Protein AF-0000000084334373 (afdb_homodimer)

Sequence (216 aa):
MSNQSVEFQAKMYVYDLNNCAKEFGFKPDENWELSLASASEAIDIEKKYYPTITTKVLPEILGELMRVVKVKLIEAKAGFERKFDSGVTSSGRDLQYLVAFNPKRVRPMSNQSVEFQAKMYVYDLNNCAKEFGFKPDENWELSLASASEAIDIEKKYYPTITTKVLPEILGELMRVVKVKLIEAKAGFERKFDSGVTSSGRDLQYLVAFNPKRVRP

Secondary structure (DSSP, 8-state):
-----HHHHHHHHHHHHHHHHHHTT--TT---EEEEE-HHHHHHHHHHBSSEEEEE--HHHHHHHHHHHHHHHHHHHHHHHHHHHHHHHHSS----EEEEE-TT-B--/-----HHHHHHHHHHHHHHHHHHTT--TT---EEEEE-HHHHHHHHHHBSSEEEEE--HHHHHHHHHHHHHHHHHHHHHHHHHHHHHHHHSS----EEEEE-TT-B--

Structure (mmCIF, N/CA/C/O backbone):
data_AF-0000000084334373-model_v1
#
loop_
_entity.id
_entity.type
_entity.pdbx_description
1 polymer 'Uncharacterized protein'
#
loop_
_atom_site.group_PDB
_atom_site.id
_atom_site.type_symbol
_atom_site.label_atom_id
_atom_site.label_alt_id
_atom_site.label_comp_id
_atom_site.label_asym_id
_atom_site.label_entity_id
_atom_site.label_seq_id
_atom_site.pdbx_PDB_ins_code
_atom_site.Cartn_x
_atom_site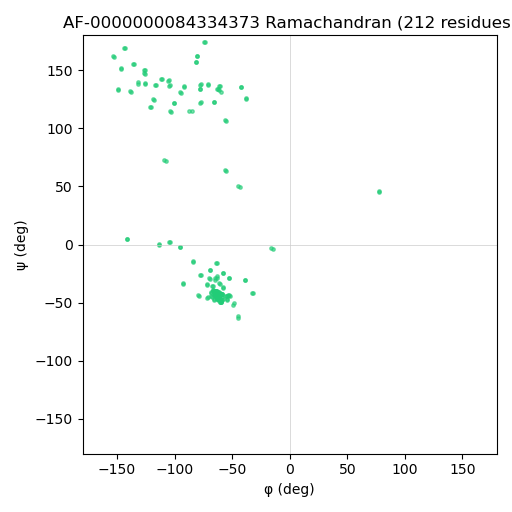.Cartn_y
_atom_site.Cartn_z
_atom_site.occupancy
_atom_site.B_iso_or_equiv
_atom_site.auth_seq_id
_atom_site.auth_comp_id
_atom_site.auth_asym_id
_atom_site.auth_atom_id
_atom_site.pdbx_PDB_model_num
ATOM 1 N N . MET A 1 1 ? 0.021 31.656 -1.604 1 31.39 1 MET A N 1
ATOM 2 C CA . MET A 1 1 ? 0.666 30.359 -1.681 1 31.39 1 MET A CA 1
ATOM 3 C C . MET A 1 1 ? 0.134 29.547 -2.865 1 31.39 1 MET A C 1
ATOM 5 O O . MET A 1 1 ? -1.079 29.422 -3.041 1 31.39 1 MET A O 1
ATOM 9 N N . SER A 1 2 ? 0.627 29.438 -4.07 1 37.47 2 SER A N 1
ATOM 10 C CA . SER A 1 2 ? 0.21 28.984 -5.395 1 37.47 2 SER A CA 1
ATOM 11 C C . SER A 1 2 ? -0.31 27.547 -5.352 1 37.47 2 SER A C 1
ATOM 13 O O . SER A 1 2 ? 0.24 26.703 -4.641 1 37.47 2 SER A O 1
ATOM 15 N N . ASN A 1 3 ? -1.653 27.297 -5.465 1 46.22 3 ASN A N 1
ATOM 16 C CA . ASN A 1 3 ? -2.418 26.062 -5.402 1 46.22 3 ASN A CA 1
ATOM 17 C C . ASN A 1 3 ? -1.736 24.938 -6.184 1 46.22 3 ASN A C 1
ATOM 19 O O . ASN A 1 3 ? -1.921 24.812 -7.395 1 46.22 3 ASN A O 1
ATOM 23 N N . GLN A 1 4 ? -0.511 24.734 -5.965 1 60.12 4 GLN A N 1
ATOM 24 C CA . GLN A 1 4 ? 0.169 23.672 -6.695 1 60.12 4 GLN A CA 1
ATOM 25 C C . GLN A 1 4 ? -0.742 22.453 -6.871 1 60.12 4 GLN A C 1
ATOM 27 O O . GLN A 1 4 ? -1.571 22.172 -6.008 1 60.12 4 GLN A O 1
ATOM 32 N N . SER A 1 5 ? -0.848 22.094 -8.117 1 83.81 5 SER A N 1
ATOM 33 C CA . SER A 1 5 ? -1.672 20.938 -8.43 1 83.81 5 SER A CA 1
ATOM 34 C C . SER A 1 5 ? -1.447 19.812 -7.426 1 83.81 5 SER A C 1
ATOM 36 O O . SER A 1 5 ? -0.406 19.75 -6.766 1 83.81 5 SER A O 1
ATOM 38 N N . VAL A 1 6 ? -2.432 19.234 -7.004 1 85 6 VAL A N 1
ATOM 39 C CA . VAL A 1 6 ? -2.396 18.078 -6.117 1 85 6 VAL A CA 1
ATOM 40 C C . VAL A 1 6 ? -1.252 17.156 -6.52 1 85 6 VAL A C 1
ATOM 42 O O . VAL A 1 6 ? -0.546 16.609 -5.66 1 85 6 VAL A O 1
ATOM 45 N N . GLU A 1 7 ? -0.977 17.172 -7.812 1 82.5 7 GLU A N 1
ATOM 46 C CA . GLU A 1 7 ? 0.08 16.312 -8.344 1 82.5 7 GLU A CA 1
ATOM 47 C C . GLU A 1 7 ? 1.458 16.812 -7.918 1 82.5 7 GLU A C 1
ATOM 49 O O . GLU A 1 7 ? 2.33 16.016 -7.574 1 82.5 7 GLU A O 1
ATOM 54 N N . PHE A 1 8 ? 1.643 18.062 -8.039 1 83.75 8 PHE A N 1
ATOM 55 C CA . PHE A 1 8 ? 2.926 18.641 -7.656 1 83.75 8 PHE A CA 1
ATOM 56 C C . PHE A 1 8 ? 3.174 18.453 -6.164 1 83.75 8 PHE A C 1
ATOM 58 O O . PHE A 1 8 ? 4.273 18.062 -5.754 1 83.75 8 PHE A O 1
ATOM 65 N N . GLN A 1 9 ? 2.145 18.656 -5.371 1 85.81 9 GLN A N 1
ATOM 66 C CA . GLN A 1 9 ? 2.252 18.5 -3.924 1 85.81 9 GLN A CA 1
ATOM 67 C C . GLN A 1 9 ? 2.562 17.047 -3.557 1 85.81 9 GLN A C 1
ATOM 69 O O . GLN A 1 9 ? 3.391 16.797 -2.68 1 85.81 9 GLN A O 1
ATOM 74 N N . ALA A 1 10 ? 1.952 16.219 -4.25 1 89.19 10 ALA A N 1
ATOM 75 C CA . ALA A 1 10 ? 2.188 14.789 -4.004 1 89.19 10 ALA A CA 1
ATOM 76 C C . ALA A 1 10 ? 3.629 14.406 -4.332 1 89.19 10 ALA A C 1
ATOM 78 O O . ALA A 1 10 ? 4.273 13.68 -3.576 1 89.19 10 ALA A O 1
ATOM 79 N N . LYS A 1 11 ? 4.125 14.914 -5.426 1 84.88 11 LYS A N 1
ATOM 80 C CA . LYS A 1 11 ? 5.492 14.609 -5.848 1 84.88 11 LYS A CA 1
ATOM 81 C C . LYS A 1 11 ? 6.5 15.086 -4.805 1 84.88 11 LYS A C 1
ATOM 83 O O . LYS A 1 11 ? 7.449 14.367 -4.484 1 84.88 11 LYS A O 1
ATOM 88 N N . MET A 1 12 ? 6.285 16.266 -4.348 1 89.12 12 MET A N 1
ATOM 89 C CA . MET A 1 12 ? 7.18 16.828 -3.34 1 89.12 12 MET A CA 1
ATOM 90 C C . MET A 1 12 ? 7.117 16.016 -2.049 1 89.12 12 MET A C 1
ATOM 92 O O . MET A 1 12 ? 8.148 15.742 -1.427 1 89.12 12 MET A O 1
ATOM 96 N N . TYR A 1 13 ? 5.902 15.68 -1.655 1 92.12 13 TYR A N 1
ATOM 97 C CA . TYR A 1 13 ? 5.707 14.914 -0.431 1 92.12 13 TYR A CA 1
ATOM 98 C C . TYR A 1 13 ? 6.383 13.547 -0.524 1 92.12 13 TYR A C 1
ATOM 100 O O . TYR A 1 13 ? 7.07 13.125 0.407 1 92.12 13 TYR A O 1
ATOM 108 N N . VAL A 1 14 ? 6.262 12.953 -1.644 1 90.75 14 VAL A N 1
ATOM 109 C CA . VAL A 1 14 ? 6.863 11.641 -1.863 1 90.75 14 VAL A CA 1
ATOM 110 C C . VAL A 1 14 ? 8.383 11.773 -1.874 1 90.75 14 VAL A C 1
ATOM 112 O O . VAL A 1 14 ? 9.094 10.898 -1.365 1 90.75 14 VAL A O 1
ATOM 115 N N . TYR A 1 15 ? 8.93 12.773 -2.477 1 88.62 15 TYR A N 1
ATOM 116 C CA . TYR A 1 15 ? 10.367 13.047 -2.453 1 88.62 15 TYR A CA 1
ATOM 117 C C . TYR A 1 15 ? 10.883 13.141 -1.022 1 88.62 15 TYR A C 1
ATOM 119 O O . TYR A 1 15 ? 11.906 12.547 -0.686 1 88.62 15 TYR A O 1
ATOM 127 N N . ASP A 1 16 ? 10.148 13.891 -0.24 1 91.25 16 ASP A N 1
ATOM 128 C CA . ASP A 1 16 ? 10.523 14.031 1.165 1 91.25 16 ASP A CA 1
ATOM 129 C C . ASP A 1 16 ? 10.477 12.688 1.883 1 91.25 16 ASP A C 1
ATOM 131 O O . ASP A 1 16 ? 11.359 12.375 2.686 1 91.25 16 ASP A O 1
ATOM 135 N N . LEU A 1 17 ? 9.469 11.93 1.603 1 92.38 17 LEU A N 1
ATOM 136 C CA . LEU A 1 17 ? 9.32 10.625 2.24 1 92.38 17 LEU A CA 1
ATOM 137 C C . LEU A 1 17 ? 10.484 9.711 1.891 1 92.38 17 LEU A C 1
ATOM 139 O O . LEU A 1 17 ? 11.055 9.062 2.771 1 92.38 17 LEU A O 1
ATOM 143 N N . ASN A 1 18 ? 10.82 9.711 0.614 1 86.12 18 ASN A N 1
ATOM 144 C CA . ASN A 1 18 ? 11.914 8.852 0.16 1 86.12 18 ASN A CA 1
ATOM 145 C C . ASN A 1 18 ? 13.242 9.266 0.78 1 86.12 18 ASN A C 1
ATOM 147 O O . ASN A 1 18 ? 14.016 8.414 1.221 1 86.12 18 ASN A O 1
ATOM 151 N N . ASN A 1 19 ? 13.469 10.516 0.836 1 87.69 19 ASN A N 1
ATOM 152 C CA . ASN A 1 19 ? 14.695 11.023 1.438 1 87.69 19 ASN A CA 1
ATOM 153 C C . ASN A 1 19 ? 14.758 10.719 2.932 1 87.69 19 ASN A C 1
ATOM 155 O O . ASN A 1 19 ? 15.812 10.352 3.451 1 87.69 19 ASN A O 1
ATOM 159 N N . CYS A 1 20 ? 13.633 10.898 3.566 1 91.25 20 CYS A N 1
ATOM 160 C CA . CYS A 1 20 ? 13.555 10.625 4.996 1 91.25 20 CYS A CA 1
ATOM 161 C C . CYS A 1 20 ? 13.789 9.141 5.281 1 91.25 20 CYS A C 1
ATOM 163 O O . CYS A 1 20 ? 14.531 8.797 6.203 1 91.25 20 CYS A O 1
ATOM 165 N N . ALA A 1 21 ? 13.18 8.312 4.516 1 88.19 21 ALA A N 1
ATOM 166 C CA . ALA A 1 21 ? 13.352 6.871 4.68 1 88.19 21 ALA A CA 1
ATOM 167 C C . ALA A 1 21 ? 14.82 6.473 4.535 1 88.19 21 ALA A C 1
ATOM 169 O O . ALA A 1 21 ? 15.328 5.656 5.305 1 88.19 21 ALA A O 1
ATOM 170 N N . LYS A 1 22 ? 15.469 7.055 3.574 1 85.69 22 LYS A N 1
ATOM 171 C CA . LYS A 1 22 ? 16.891 6.797 3.35 1 85.69 22 LYS A CA 1
ATOM 172 C C . LYS A 1 22 ? 17.734 7.301 4.52 1 85.69 22 LYS A C 1
ATOM 174 O O . LYS A 1 22 ? 18.625 6.594 5.004 1 85.69 22 LYS A O 1
ATOM 179 N N . GLU A 1 23 ? 17.453 8.453 4.895 1 91.19 23 GLU A N 1
ATOM 180 C CA . GLU A 1 23 ? 18.219 9.094 5.965 1 91.19 23 GLU A CA 1
ATOM 181 C C . GLU A 1 23 ? 18.094 8.312 7.27 1 91.19 23 GLU A C 1
ATOM 183 O O . GLU A 1 23 ? 19.031 8.258 8.055 1 91.19 23 GLU A O 1
ATOM 188 N N . PHE A 1 24 ? 16.922 7.695 7.477 1 91.44 24 PHE A N 1
ATOM 189 C CA . PHE A 1 24 ? 16.656 7.055 8.766 1 91.44 24 PHE A CA 1
ATOM 190 C C . PHE A 1 24 ? 16.781 5.539 8.641 1 91.44 24 PHE A C 1
ATOM 192 O O . PHE A 1 24 ? 16.438 4.812 9.578 1 91.44 24 PHE A O 1
ATOM 199 N N . GLY A 1 25 ? 17.125 5.074 7.477 1 89.56 25 GLY A N 1
ATOM 200 C CA . GLY A 1 25 ? 17.516 3.686 7.297 1 89.56 25 GLY A CA 1
ATOM 201 C C . GLY A 1 25 ? 16.328 2.734 7.266 1 89.56 25 GLY A C 1
ATOM 202 O O . GLY A 1 25 ? 16.375 1.659 7.867 1 89.56 25 GLY A O 1
ATOM 203 N N . PHE A 1 26 ? 15.32 3.029 6.559 1 85.31 26 PHE A N 1
ATOM 204 C CA . PHE A 1 26 ? 14.211 2.096 6.383 1 85.31 26 PHE A CA 1
ATOM 205 C C . PHE A 1 26 ? 14.688 0.817 5.703 1 85.31 26 PHE A C 1
ATOM 207 O O . PHE A 1 26 ? 15.445 0.869 4.734 1 85.31 26 PHE A O 1
ATOM 214 N N . LYS A 1 27 ? 14.195 -0.249 6.258 1 77.38 27 LYS A N 1
ATOM 215 C CA . LYS A 1 27 ? 14.453 -1.528 5.605 1 77.38 27 LYS A CA 1
ATOM 216 C C . LYS A 1 27 ? 13.5 -1.75 4.434 1 77.38 27 LYS A C 1
ATOM 218 O O . LYS A 1 27 ? 12.469 -1.087 4.332 1 77.38 27 LYS A O 1
ATOM 223 N N . PRO A 1 28 ? 13.773 -2.633 3.516 1 64.56 28 PRO A N 1
ATOM 224 C CA . PRO A 1 28 ? 12.945 -2.887 2.332 1 64.56 28 PRO A CA 1
ATOM 225 C C . PRO A 1 28 ? 11.516 -3.281 2.682 1 64.56 28 PRO A C 1
ATOM 227 O O . PRO A 1 28 ? 10.594 -3.027 1.903 1 64.56 28 PRO A O 1
ATOM 230 N N . ASP A 1 29 ? 11.32 -3.812 3.85 1 66.62 29 ASP A N 1
ATOM 231 C CA . ASP A 1 29 ? 9.992 -4.281 4.23 1 66.62 29 ASP A CA 1
ATOM 232 C C . ASP A 1 29 ? 9.242 -3.219 5.031 1 66.62 29 ASP A C 1
ATOM 234 O O . ASP A 1 29 ? 8.086 -3.416 5.402 1 66.62 29 ASP A O 1
ATOM 238 N N . GLU A 1 30 ? 9.961 -2.137 5.25 1 76.12 30 GLU A N 1
ATOM 239 C CA . GLU A 1 30 ? 9.336 -1.03 5.961 1 76.12 30 GLU A CA 1
ATOM 240 C C . GLU A 1 30 ? 8.695 -0.04 4.992 1 76.12 30 GLU A C 1
ATOM 242 O O . GLU A 1 30 ? 9.281 0.285 3.957 1 76.12 30 GLU A O 1
ATOM 247 N N . ASN A 1 31 ? 7.441 0.356 5.398 1 76.75 31 ASN A N 1
ATOM 248 C CA . ASN A 1 31 ? 6.715 1.257 4.512 1 76.75 31 ASN A CA 1
ATOM 249 C C . ASN A 1 31 ? 6.062 2.398 5.285 1 76.75 31 ASN A C 1
ATOM 251 O O . ASN A 1 31 ? 5.816 2.277 6.484 1 76.75 31 ASN A O 1
ATOM 255 N N . TRP A 1 32 ? 5.875 3.416 4.566 1 85.94 32 TRP A N 1
ATOM 256 C CA . TRP A 1 32 ? 5.078 4.508 5.121 1 85.94 32 TRP A CA 1
ATOM 257 C C . TRP A 1 32 ? 3.609 4.113 5.223 1 85.94 32 TRP A C 1
ATOM 259 O O . TRP A 1 32 ? 3.072 3.463 4.324 1 85.94 32 TRP A O 1
ATOM 269 N N . GLU A 1 33 ? 3.053 4.496 6.324 1 85.06 33 GLU A N 1
ATOM 270 C CA . GLU A 1 33 ? 1.601 4.555 6.457 1 85.06 33 GLU A CA 1
ATOM 271 C C . GLU A 1 33 ? 1.102 6 6.426 1 85.06 33 GLU A C 1
ATOM 273 O O . GLU A 1 33 ? 1.76 6.898 6.945 1 85.06 33 GLU A O 1
ATOM 278 N N . LEU A 1 34 ? -0.059 6.227 5.754 1 84.94 34 LEU A N 1
ATOM 279 C CA . LEU A 1 34 ? -0.619 7.57 5.633 1 84.94 34 LEU A CA 1
ATOM 280 C C . LEU A 1 34 ? -1.909 7.695 6.434 1 84.94 34 LEU A C 1
ATOM 282 O O . LEU A 1 34 ? -2.711 6.762 6.477 1 84.94 34 LEU A O 1
ATOM 286 N N . SER A 1 35 ? -2.053 8.859 7.031 1 83.81 35 SER A N 1
ATOM 287 C CA . SER A 1 35 ? -3.275 9.148 7.773 1 83.81 35 SER A CA 1
ATOM 288 C C . SER A 1 35 ? -3.756 10.578 7.512 1 83.81 35 SER A C 1
ATOM 290 O O . SER A 1 35 ? -2.953 11.508 7.484 1 83.81 35 SER A O 1
ATOM 292 N N . LEU A 1 36 ? -4.969 10.688 7.227 1 83.94 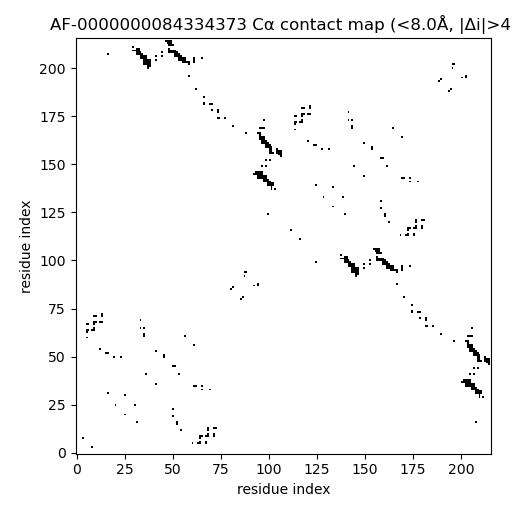36 LEU A N 1
ATOM 293 C CA . LEU A 1 36 ? -5.609 11.992 7.305 1 83.94 36 LEU A CA 1
ATOM 294 C C . LEU A 1 36 ? -5.934 12.352 8.75 1 83.94 36 LEU A C 1
ATOM 296 O O . LEU A 1 36 ? -6.438 11.523 9.508 1 83.94 36 LEU A O 1
ATOM 300 N N . ALA A 1 37 ? -5.602 13.602 9.125 1 84.75 37 ALA A N 1
ATOM 301 C CA . ALA A 1 37 ? -5.676 13.883 10.555 1 84.75 37 ALA A CA 1
ATOM 302 C C . ALA A 1 37 ? -6.098 15.328 10.805 1 84.75 37 ALA A C 1
ATOM 304 O O . ALA A 1 37 ? -5.848 16.203 9.977 1 84.75 37 ALA A O 1
ATOM 305 N N . SER A 1 38 ? -6.77 15.492 11.969 1 86.56 38 SER A N 1
ATOM 306 C CA . SER A 1 38 ? -6.875 16.828 12.562 1 86.56 38 SER A CA 1
ATOM 307 C C . SER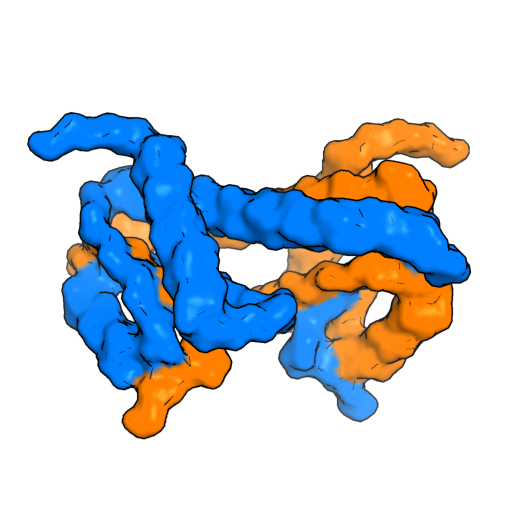 A 1 38 ? -5.551 17.266 13.18 1 86.56 38 SER A C 1
ATOM 309 O O . SER A 1 38 ? -4.598 16.484 13.227 1 86.56 38 SER A O 1
ATOM 311 N N . ALA A 1 39 ? -5.539 18.578 13.656 1 89.38 39 ALA A N 1
ATOM 312 C CA . ALA A 1 39 ? -4.32 19.078 14.289 1 89.38 39 ALA A CA 1
ATOM 313 C C . ALA A 1 39 ? -3.936 18.234 15.492 1 89.38 39 ALA A C 1
ATOM 315 O O . ALA A 1 39 ? -2.77 17.859 15.648 1 89.38 39 ALA A O 1
ATOM 316 N N . SER A 1 40 ? -4.914 17.953 16.281 1 91.31 40 SER A N 1
ATOM 317 C CA . SER A 1 40 ? -4.641 17.188 17.484 1 91.31 40 SER A CA 1
ATOM 318 C C . SER A 1 40 ? -4.211 15.758 17.156 1 91.31 40 SER A C 1
ATOM 320 O O . SER A 1 40 ? -3.301 15.219 17.781 1 91.31 40 SER A O 1
ATOM 322 N N . GLU A 1 41 ? -4.773 15.156 16.234 1 87.62 41 GLU A N 1
ATOM 323 C CA . GLU A 1 41 ? -4.426 13.797 15.82 1 87.62 41 GLU A CA 1
ATOM 324 C C . GLU A 1 41 ? -3.018 13.742 15.242 1 87.62 41 GLU A C 1
ATOM 326 O O . GLU A 1 41 ? -2.287 12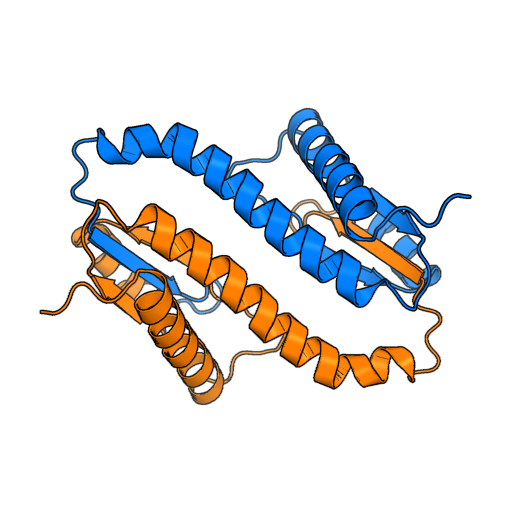.773 15.469 1 87.62 41 GLU A O 1
ATOM 331 N N . ALA A 1 42 ? -2.672 14.742 14.445 1 89.38 42 ALA A N 1
ATOM 332 C CA . ALA A 1 42 ? -1.328 14.805 13.867 1 89.38 42 ALA A CA 1
ATOM 333 C C . ALA A 1 42 ? -0.267 14.836 14.969 1 89.38 42 ALA A C 1
ATOM 335 O O . ALA A 1 42 ? 0.734 14.125 14.891 1 89.38 42 ALA A O 1
ATOM 336 N N . ILE A 1 43 ? -0.598 15.617 15.922 1 92.38 43 ILE A N 1
ATOM 337 C CA . ILE A 1 43 ? 0.323 15.742 17.047 1 92.38 43 ILE A CA 1
ATOM 338 C C . ILE A 1 43 ? 0.469 14.391 17.75 1 92.38 43 ILE A C 1
ATOM 340 O O . ILE A 1 43 ? 1.576 13.984 18.109 1 92.38 43 ILE A O 1
ATOM 344 N N . ASP A 1 44 ? -0.626 13.695 17.953 1 91.69 44 ASP A N 1
ATOM 345 C CA . ASP A 1 44 ? -0.609 12.391 18.609 1 91.69 44 ASP A CA 1
ATOM 346 C C . ASP A 1 44 ? 0.239 11.391 17.828 1 91.69 44 ASP A C 1
ATOM 348 O O . ASP A 1 44 ? 1.012 10.633 18.406 1 91.69 44 ASP A O 1
ATOM 352 N N . ILE A 1 45 ? 0.122 11.398 16.562 1 90.31 45 ILE A N 1
ATOM 353 C CA . ILE A 1 45 ? 0.889 10.492 15.727 1 90.31 45 ILE A CA 1
ATOM 354 C C . ILE A 1 45 ? 2.375 10.828 15.82 1 90.31 45 ILE A C 1
ATOM 356 O O . ILE A 1 45 ? 3.217 9.938 15.93 1 90.31 45 ILE A O 1
ATOM 360 N N . GLU A 1 46 ? 2.674 12.109 15.766 1 92.56 46 GLU A N 1
ATOM 361 C CA . GLU A 1 46 ? 4.062 12.555 15.82 1 92.56 46 GLU A CA 1
ATOM 362 C C . GLU A 1 46 ? 4.707 12.188 17.156 1 92.56 46 GLU A C 1
ATOM 364 O O . GLU A 1 46 ? 5.91 11.922 17.219 1 92.56 46 GLU A O 1
ATOM 369 N N . LYS A 1 47 ? 3.885 12.094 18.141 1 94.12 47 LYS A N 1
ATOM 370 C CA . LYS A 1 47 ? 4.387 11.734 19.469 1 94.12 47 LYS A CA 1
ATOM 371 C C . LYS A 1 47 ? 4.645 10.227 19.562 1 94.12 47 LYS A C 1
ATOM 373 O O . LYS A 1 47 ? 5.512 9.789 20.312 1 94.12 47 LYS A O 1
ATOM 378 N N . LYS A 1 48 ? 3.975 9.523 18.812 1 93.25 48 LYS A N 1
ATOM 379 C CA . LYS A 1 48 ? 3.996 8.07 18.922 1 93.25 48 LYS A CA 1
ATOM 380 C C . LYS A 1 48 ? 5.043 7.457 18 1 93.25 48 LYS A C 1
ATOM 382 O O . LYS A 1 48 ? 5.652 6.438 18.328 1 93.25 48 LYS A O 1
ATOM 387 N N . TYR A 1 49 ? 5.246 8.086 16.859 1 91.88 49 TYR A N 1
ATOM 388 C CA . TYR A 1 49 ? 6.117 7.512 15.844 1 91.88 49 TYR A CA 1
ATOM 389 C C . TYR A 1 49 ? 7.195 8.5 15.422 1 91.88 49 TYR A C 1
ATOM 391 O O . TYR A 1 49 ? 6.988 9.719 15.477 1 91.88 49 TYR A O 1
ATOM 399 N N . TYR A 1 50 ? 8.398 7.91 15.008 1 93 50 TYR A N 1
ATOM 400 C CA . TYR A 1 50 ? 9.469 8.727 14.445 1 93 50 TYR A CA 1
ATOM 401 C C . TYR A 1 50 ? 10.281 7.93 13.43 1 93 50 TYR A C 1
ATOM 403 O O . TYR A 1 50 ? 10.688 6.801 13.695 1 93 50 TYR A O 1
ATOM 411 N N . PRO A 1 51 ? 10.531 8.531 12.328 1 93.56 51 PRO A N 1
ATOM 412 C CA . PRO A 1 51 ? 10.188 9.867 11.844 1 93.56 51 PRO A CA 1
ATOM 413 C C . PRO A 1 51 ? 8.766 9.953 11.297 1 93.56 51 PRO A C 1
ATOM 415 O O . PRO A 1 51 ? 8.141 8.922 11.016 1 93.56 51 PRO A O 1
ATOM 418 N N . THR A 1 52 ? 8.266 11.211 11.305 1 94.62 52 THR A N 1
ATOM 419 C CA . THR A 1 52 ? 7.008 11.523 10.641 1 94.62 52 THR A CA 1
ATOM 420 C C . THR A 1 52 ? 7.184 12.68 9.664 1 94.62 52 THR A C 1
ATOM 422 O O . THR A 1 52 ? 8.062 13.531 9.844 1 94.62 52 THR A O 1
ATOM 425 N N . ILE A 1 53 ? 6.449 12.695 8.586 1 93.88 53 ILE A N 1
ATOM 426 C CA . ILE A 1 53 ? 6.352 13.852 7.695 1 93.88 53 ILE A CA 1
ATOM 427 C C . ILE A 1 53 ? 4.898 14.297 7.586 1 93.88 53 ILE A C 1
ATOM 429 O O . ILE A 1 53 ? 4.039 13.531 7.137 1 93.88 53 ILE A O 1
ATOM 433 N N . THR A 1 54 ? 4.699 15.461 8.008 1 92.62 54 THR A N 1
ATOM 434 C CA . THR A 1 54 ? 3.352 16.016 8.047 1 92.62 54 THR A CA 1
ATOM 435 C C . THR A 1 54 ? 3.236 17.219 7.109 1 92.62 54 THR A C 1
ATOM 437 O O . THR A 1 54 ? 4.145 18.047 7.035 1 92.62 54 THR A O 1
ATOM 440 N N . THR A 1 55 ? 2.107 17.281 6.367 1 90.75 55 THR A N 1
ATOM 441 C CA . THR A 1 55 ? 1.817 18.453 5.559 1 90.75 55 THR A CA 1
ATOM 442 C C . THR A 1 55 ? 0.384 18.922 5.785 1 90.75 55 THR A C 1
ATOM 444 O O . THR A 1 55 ? -0.521 18.109 5.969 1 90.75 55 THR A O 1
ATOM 447 N N . LYS A 1 56 ? 0.225 20.172 5.852 1 87.75 56 LYS A N 1
ATOM 448 C CA . LYS A 1 56 ? -1.096 20.781 5.934 1 87.75 56 LYS A CA 1
ATOM 449 C C . LYS A 1 56 ? -1.593 21.203 4.551 1 87.75 56 LYS A C 1
ATOM 451 O O . LYS A 1 56 ? -0.846 21.797 3.773 1 87.75 56 LYS A O 1
ATOM 456 N N . VAL A 1 57 ? -2.855 20.797 4.277 1 83.06 57 VAL A N 1
ATOM 457 C CA . VAL A 1 57 ? -3.432 21.188 2.994 1 83.06 57 VAL A CA 1
ATOM 458 C C . VAL A 1 57 ? -4.918 21.484 3.164 1 83.06 57 VAL A C 1
ATOM 460 O O . VAL A 1 57 ? -5.484 21.281 4.238 1 83.06 57 VAL A O 1
ATOM 463 N N . LEU A 1 58 ? -5.453 22.062 2.111 1 80.88 58 LEU A N 1
ATOM 464 C CA . LEU A 1 58 ? -6.887 22.328 2.121 1 80.88 58 LEU A CA 1
ATOM 465 C C . LEU A 1 58 ? -7.684 21.031 2.219 1 80.88 58 LEU A C 1
ATOM 467 O O . LEU A 1 58 ? -7.363 20.062 1.541 1 80.88 58 LEU A O 1
ATOM 471 N N . PRO A 1 59 ? -8.648 21.078 3.092 1 80.38 59 PRO A N 1
ATOM 472 C CA . PRO A 1 59 ? -9.453 19.859 3.279 1 80.38 59 PRO A CA 1
ATOM 473 C C . PRO A 1 59 ? -10.016 19.328 1.968 1 80.38 59 PRO A C 1
ATOM 475 O O . PRO A 1 59 ? -10.133 18.109 1.802 1 80.38 59 PRO A O 1
ATOM 478 N N . GLU A 1 60 ? -10.242 20.188 1.024 1 79.19 60 GLU A N 1
ATOM 479 C CA . GLU A 1 60 ? -10.906 19.812 -0.222 1 79.19 60 GLU A CA 1
ATOM 480 C C . GLU A 1 60 ? -10.016 18.906 -1.07 1 79.19 60 GLU A C 1
ATOM 482 O O . GLU A 1 60 ? -10.508 18.156 -1.919 1 79.19 60 GLU A O 1
ATOM 487 N N . ILE A 1 61 ? -8.734 19 -0.779 1 79.12 61 ILE A N 1
ATOM 488 C CA . ILE A 1 61 ? -7.852 18.234 -1.657 1 79.12 61 ILE A CA 1
ATOM 489 C C . ILE A 1 61 ? -7.188 17.109 -0.869 1 79.12 61 ILE A C 1
ATOM 491 O O . ILE A 1 61 ? -6.426 16.312 -1.429 1 79.12 61 ILE A O 1
ATOM 495 N N . LEU A 1 62 ? -7.449 16.969 0.365 1 82.19 62 LEU A N 1
ATOM 496 C CA . LEU A 1 62 ? -6.766 16.047 1.263 1 82.19 62 LEU A CA 1
ATOM 497 C C . LEU A 1 62 ? -6.926 14.602 0.786 1 82.19 62 LEU A C 1
ATOM 499 O O . LEU A 1 62 ? -5.949 13.852 0.741 1 82.19 62 LEU A O 1
ATOM 503 N N . GLY A 1 63 ? -8.094 14.273 0.484 1 78.31 63 GLY A N 1
ATOM 504 C CA . GLY A 1 63 ? -8.352 12.922 0.011 1 78.31 63 GLY A CA 1
ATOM 505 C C . GLY A 1 63 ? -7.625 12.602 -1.283 1 78.31 63 GLY A C 1
ATOM 506 O O . GLY A 1 63 ? -7.035 11.523 -1.418 1 78.31 63 GLY A O 1
ATOM 507 N N . GLU A 1 64 ? -7.707 13.453 -2.182 1 77.12 64 GLU A N 1
ATOM 508 C CA . GLU A 1 64 ? -7.035 13.258 -3.461 1 77.12 64 GLU A CA 1
ATOM 509 C C . GLU A 1 64 ? -5.52 13.203 -3.287 1 77.12 64 GLU A C 1
ATOM 511 O O . GLU A 1 64 ? -4.848 12.391 -3.92 1 77.12 64 GLU A O 1
ATOM 516 N N . LEU A 1 65 ? -5.012 14.055 -2.443 1 83.94 65 LEU A N 1
ATOM 517 C CA . LEU A 1 65 ? -3.576 14.055 -2.182 1 83.94 65 LEU A CA 1
ATOM 518 C C . LEU A 1 65 ? -3.123 12.711 -1.625 1 83.94 65 LEU A C 1
ATOM 520 O O . LEU A 1 65 ? -2.133 12.141 -2.092 1 83.94 65 LEU A O 1
ATOM 524 N N . MET A 1 66 ? -3.801 12.25 -0.656 1 83 66 MET A N 1
ATOM 525 C CA . MET A 1 66 ? -3.455 10.953 -0.078 1 83 66 MET A CA 1
ATOM 526 C C . MET A 1 66 ? -3.434 9.867 -1.149 1 83 66 MET A C 1
ATOM 528 O O . MET A 1 66 ? -2.512 9.047 -1.193 1 83 66 MET A O 1
ATOM 532 N N . ARG A 1 67 ? -4.426 9.898 -1.969 1 79.25 67 ARG A N 1
ATOM 533 C CA . ARG A 1 67 ? -4.523 8.891 -3.025 1 79.25 67 ARG A CA 1
ATOM 534 C C . ARG A 1 67 ? -3.322 8.961 -3.959 1 79.25 67 ARG A C 1
ATOM 536 O O . ARG A 1 67 ? -2.707 7.938 -4.262 1 79.25 67 ARG A O 1
ATOM 543 N N . VAL A 1 68 ? -3.002 10.078 -4.418 1 79.25 68 VAL A N 1
ATOM 544 C CA . VAL A 1 68 ? -1.908 10.258 -5.367 1 79.25 68 VAL A CA 1
ATOM 545 C C . VAL A 1 68 ? -0.584 9.875 -4.707 1 79.25 68 VAL A C 1
ATOM 547 O O . VAL A 1 68 ? 0.262 9.227 -5.328 1 79.25 68 VAL A O 1
ATOM 550 N N . VAL A 1 69 ? -0.421 10.234 -3.471 1 85.94 69 VAL A N 1
ATOM 551 C CA . VAL A 1 69 ? 0.793 9.898 -2.736 1 85.94 69 VAL A CA 1
ATOM 552 C C . VAL A 1 69 ? 0.926 8.383 -2.631 1 85.94 69 VAL A C 1
ATOM 554 O O . VAL A 1 69 ? 2.012 7.832 -2.834 1 85.94 69 VAL A O 1
ATOM 557 N N . LYS A 1 70 ? -0.141 7.762 -2.35 1 82.31 70 LYS A N 1
ATOM 558 C CA . LYS A 1 70 ? -0.116 6.309 -2.227 1 82.31 70 LYS A CA 1
ATOM 559 C C . LYS A 1 70 ? 0.309 5.652 -3.539 1 82.31 70 LYS A C 1
ATOM 561 O O . LYS A 1 70 ? 1.136 4.738 -3.543 1 82.31 70 LYS A O 1
ATOM 566 N N . VAL A 1 71 ? -0.219 6.125 -4.52 1 75.56 71 VAL A N 1
ATOM 567 C CA . VAL A 1 71 ? 0.107 5.59 -5.836 1 75.56 71 VAL A CA 1
ATOM 568 C C . VAL A 1 71 ? 1.585 5.824 -6.137 1 75.56 71 VAL A C 1
ATOM 570 O O . VAL A 1 71 ? 2.283 4.914 -6.594 1 75.56 71 VAL A O 1
ATOM 573 N N . LYS A 1 72 ? 2.02 6.953 -5.879 1 80.69 72 LYS A N 1
ATOM 574 C CA . LYS A 1 72 ? 3.4 7.312 -6.184 1 80.69 72 LYS A CA 1
ATOM 575 C C . LYS A 1 72 ? 4.375 6.531 -5.309 1 80.69 72 LYS A C 1
ATOM 577 O O . LYS A 1 72 ? 5.48 6.203 -5.742 1 80.69 72 LYS A O 1
ATOM 582 N N . LEU A 1 73 ? 4 6.297 -4.137 1 81.62 73 LEU A N 1
ATOM 583 C CA . LEU A 1 73 ? 4.84 5.5 -3.25 1 81.62 73 LEU A CA 1
ATOM 584 C C . LEU A 1 73 ? 4.977 4.07 -3.77 1 81.62 73 LEU A C 1
ATOM 586 O O . LEU A 1 73 ? 6.055 3.479 -3.689 1 81.62 73 LEU A O 1
ATOM 590 N N . ILE A 1 74 ? 3.961 3.596 -4.238 1 74.44 74 ILE A N 1
ATOM 591 C CA . ILE A 1 74 ? 3.963 2.254 -4.812 1 74.44 74 ILE A CA 1
ATOM 592 C C . ILE A 1 74 ? 4.859 2.223 -6.047 1 74.44 74 ILE A C 1
ATOM 594 O O . ILE A 1 74 ? 5.66 1.301 -6.219 1 74.44 74 ILE A O 1
ATOM 598 N N . GLU A 1 75 ? 4.727 3.217 -6.82 1 70.56 75 GLU A N 1
ATOM 599 C CA . GLU A 1 75 ? 5.543 3.311 -8.031 1 70.56 75 GLU A CA 1
ATOM 600 C C . GLU A 1 75 ? 7.023 3.43 -7.688 1 70.56 75 GLU A C 1
ATOM 602 O O . GLU A 1 75 ? 7.875 2.85 -8.367 1 70.56 75 GLU A O 1
ATOM 607 N N . ALA A 1 76 ? 7.215 4.238 -6.77 1 69.38 76 ALA A N 1
ATOM 608 C CA . ALA A 1 76 ? 8.594 4.445 -6.352 1 69.38 76 ALA A CA 1
ATOM 609 C C . ALA A 1 76 ? 9.227 3.143 -5.863 1 69.38 76 ALA A C 1
ATOM 611 O O . ALA A 1 76 ? 10.391 2.867 -6.137 1 69.38 76 ALA A O 1
ATOM 612 N N . LYS A 1 77 ? 8.445 2.488 -5.141 1 66.31 77 LYS A N 1
ATOM 613 C CA . LYS A 1 77 ? 8.93 1.211 -4.629 1 66.31 77 LYS A CA 1
ATOM 614 C C . LYS A 1 77 ? 9.094 0.193 -5.754 1 66.31 77 LYS A C 1
ATOM 616 O O . LYS A 1 77 ? 10.055 -0.579 -5.766 1 66.31 77 LYS A O 1
ATOM 621 N N . ALA A 1 78 ? 8.117 0.186 -6.547 1 58.16 78 ALA A N 1
ATOM 622 C CA . ALA A 1 78 ? 8.172 -0.723 -7.691 1 58.16 78 ALA A CA 1
ATOM 623 C C . ALA A 1 78 ? 9.375 -0.411 -8.578 1 58.16 78 ALA A C 1
ATOM 625 O O . ALA A 1 78 ? 10.016 -1.321 -9.109 1 58.16 78 ALA A O 1
ATOM 626 N N . GLY A 1 79 ? 9.43 0.855 -8.844 1 53.84 79 GLY A N 1
ATOM 627 C CA . GLY A 1 79 ? 10.625 1.249 -9.586 1 53.84 79 GLY A CA 1
ATOM 628 C C . GLY A 1 79 ? 11.914 0.787 -8.93 1 53.84 79 GLY A C 1
ATOM 629 O O . GLY A 1 79 ? 12.844 0.371 -9.617 1 53.84 79 GLY A O 1
ATOM 630 N N . PHE A 1 80 ? 11.875 0.981 -7.727 1 48.19 80 PHE A N 1
ATOM 631 C CA . PHE A 1 80 ? 13.031 0.501 -6.98 1 48.19 80 PHE A CA 1
ATOM 632 C C . PHE A 1 80 ? 13.164 -1.011 -7.105 1 48.19 80 PHE A C 1
ATOM 634 O O . PHE A 1 80 ? 14.273 -1.526 -7.289 1 48.19 80 PHE A O 1
ATOM 641 N N . GLU A 1 81 ? 12.031 -1.613 -6.902 1 48.22 81 GLU A N 1
ATOM 642 C CA . GLU A 1 81 ? 12.047 -3.07 -7.004 1 48.22 81 GLU A CA 1
ATOM 643 C C . GLU A 1 81 ? 12.406 -3.523 -8.414 1 48.22 81 GLU A C 1
ATOM 645 O O . GLU A 1 81 ? 13.078 -4.539 -8.594 1 48.22 81 GLU A O 1
ATOM 650 N N . ARG A 1 82 ? 11.758 -2.879 -9.422 1 47.75 82 ARG A N 1
ATOM 651 C CA . ARG A 1 82 ? 12.18 -3.174 -10.789 1 47.75 82 ARG A CA 1
ATOM 652 C C . ARG A 1 82 ? 13.695 -3.084 -10.93 1 47.75 82 ARG A C 1
ATOM 654 O O . ARG A 1 82 ? 14.305 -3.887 -11.633 1 47.75 82 ARG A O 1
ATOM 661 N N . LYS A 1 83 ? 14.172 -1.946 -10.484 1 42.5 83 LYS A N 1
ATOM 662 C CA . LYS A 1 83 ? 15.625 -1.836 -10.602 1 42.5 83 LYS A CA 1
ATOM 663 C C . LYS A 1 83 ? 16.328 -3.039 -9.977 1 42.5 83 LYS A C 1
ATOM 665 O O . LYS A 1 83 ? 17.359 -3.496 -10.477 1 42.5 83 LYS A O 1
ATOM 670 N N . PHE A 1 84 ? 15.789 -3.289 -8.883 1 38.06 84 PHE A N 1
ATOM 671 C CA . PHE A 1 84 ? 16.406 -4.477 -8.297 1 38.06 84 PHE A CA 1
ATOM 672 C C . PHE A 1 84 ? 15.859 -5.742 -8.953 1 38.06 84 PHE A C 1
ATOM 674 O O . PHE A 1 84 ? 16.562 -6.754 -9.031 1 38.06 84 PHE A O 1
ATOM 681 N N . ASP A 1 85 ? 14.555 -5.75 -9.125 1 41.31 85 ASP A N 1
ATOM 682 C CA . ASP A 1 85 ? 13.992 -6.949 -9.742 1 41.31 85 ASP A CA 1
ATOM 683 C C . ASP A 1 85 ? 14.484 -7.117 -11.172 1 41.31 85 ASP A C 1
ATOM 685 O O . ASP A 1 85 ? 14.219 -8.141 -11.805 1 41.31 85 ASP A O 1
ATOM 689 N N . SER A 1 86 ? 14.766 -6.02 -11.836 1 39.19 86 SER A N 1
ATOM 690 C CA . SER A 1 86 ? 15.5 -6.395 -13.039 1 39.19 86 SER A CA 1
ATOM 691 C C . SER A 1 86 ? 16.375 -7.617 -12.797 1 39.19 86 SER A C 1
ATOM 693 O O . SER A 1 86 ? 16.719 -8.336 -13.734 1 39.19 86 SER A O 1
ATOM 695 N N . GLY A 1 87 ? 16.969 -7.594 -11.672 1 37.34 87 GLY A N 1
ATOM 696 C CA . GLY A 1 87 ? 17.688 -8.82 -11.375 1 37.34 87 GLY A CA 1
ATOM 697 C C . GLY A 1 87 ? 16.766 -10 -11.109 1 37.34 87 GLY A C 1
ATOM 698 O O . GLY A 1 87 ? 17.219 -11.102 -10.797 1 37.34 87 GLY A O 1
ATOM 699 N N . VAL A 1 88 ? 15.602 -9.805 -10.602 1 41.66 88 VAL A N 1
ATOM 700 C CA . VAL A 1 88 ? 14.672 -10.914 -10.453 1 41.66 88 VAL A CA 1
ATOM 701 C C . VAL A 1 88 ? 14.414 -11.562 -11.82 1 41.66 88 VAL A C 1
ATOM 703 O O . VAL A 1 88 ? 13.938 -12.695 -11.898 1 41.66 88 VAL A O 1
ATOM 706 N N . THR A 1 89 ? 14.359 -10.797 -12.797 1 40.53 89 THR A N 1
ATOM 707 C CA . THR A 1 89 ? 14.477 -11.516 -14.062 1 40.53 89 THR A CA 1
ATOM 708 C C . THR A 1 89 ? 15.609 -12.539 -14 1 40.53 89 THR A C 1
ATOM 710 O O . THR A 1 89 ? 15.516 -13.617 -14.578 1 40.53 89 THR A O 1
ATOM 713 N N . SER A 1 90 ? 16.812 -11.922 -13.781 1 36.94 90 SER A N 1
ATOM 714 C CA . SER A 1 90 ? 18 -12.742 -14.008 1 36.94 90 SER A CA 1
ATOM 715 C C . SER A 1 90 ? 18.172 -13.789 -12.914 1 36.94 90 SER A C 1
ATOM 717 O O . SER A 1 90 ? 19.125 -14.578 -12.938 1 36.94 90 SER A O 1
ATOM 719 N N . SER A 1 91 ? 17.75 -13.367 -11.609 1 42.94 91 SER A N 1
ATOM 720 C CA . SER A 1 91 ? 18.172 -14.516 -10.82 1 42.94 91 SER A CA 1
ATOM 721 C C . SER A 1 91 ? 17.391 -15.766 -11.195 1 42.94 91 SER A C 1
ATOM 723 O O . SER A 1 91 ? 16.25 -15.68 -11.656 1 42.94 91 SER A O 1
ATOM 725 N N . GLY A 1 92 ? 17.953 -16.703 -11.547 1 48.97 92 GLY A N 1
ATOM 726 C CA . GLY A 1 92 ? 17.609 -18.094 -11.805 1 48.97 92 GLY A CA 1
ATOM 727 C C . GLY A 1 92 ? 16.281 -18.5 -11.203 1 48.97 92 GLY A C 1
ATOM 728 O O . GLY A 1 92 ? 15.906 -19.672 -11.242 1 48.97 92 GLY A O 1
ATOM 729 N N . ARG A 1 93 ? 15.625 -17.516 -10.453 1 57.59 93 ARG A N 1
ATOM 730 C CA . ARG A 1 93 ? 14.438 -18.047 -9.789 1 57.59 93 ARG A CA 1
ATOM 731 C C . ARG A 1 93 ? 13.219 -17.969 -10.703 1 57.59 93 ARG A C 1
ATOM 733 O O . ARG A 1 93 ? 13.07 -17.016 -11.469 1 57.59 93 ARG A O 1
ATOM 740 N N . ASP A 1 94 ? 12.602 -18.922 -11.148 1 76.44 94 ASP A N 1
ATOM 741 C CA . ASP A 1 94 ? 11.414 -19.188 -11.945 1 76.44 94 ASP A CA 1
ATOM 742 C C . ASP A 1 94 ? 10.18 -18.547 -11.32 1 76.44 94 ASP A C 1
ATOM 744 O O . ASP A 1 94 ? 9.281 -19.234 -10.836 1 76.44 94 ASP A O 1
ATOM 748 N N . LEU A 1 95 ? 10.227 -17.047 -11.281 1 79.81 95 LEU A N 1
ATOM 749 C CA . LEU A 1 95 ? 9.055 -16.375 -10.75 1 79.81 95 LEU A CA 1
ATOM 750 C C . LEU A 1 95 ? 7.93 -16.328 -11.773 1 79.81 95 LEU A C 1
ATOM 752 O O . LEU A 1 95 ? 8.102 -15.781 -12.867 1 79.81 95 LEU A O 1
ATOM 756 N N . GLN A 1 96 ? 6.805 -16.906 -11.336 1 87.56 96 GLN A N 1
ATOM 757 C CA . GLN A 1 96 ? 5.691 -16.969 -12.273 1 87.56 96 GLN A CA 1
ATOM 758 C C . GLN A 1 96 ? 4.363 -16.719 -11.578 1 87.56 96 GLN A C 1
ATOM 760 O O . GLN A 1 96 ? 3.305 -16.75 -12.211 1 87.56 96 GLN A O 1
ATOM 765 N N . TYR A 1 97 ? 4.504 -16.391 -10.25 1 90.19 97 TYR A N 1
ATOM 766 C CA . TYR A 1 97 ? 3.256 -16.281 -9.5 1 90.19 97 TYR A CA 1
ATOM 767 C C . TYR A 1 97 ? 3.154 -14.922 -8.81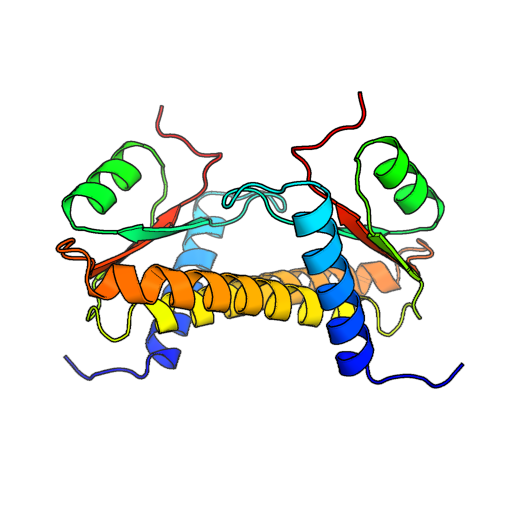2 1 90.19 97 TYR A C 1
ATOM 769 O O . TYR A 1 97 ? 4.148 -14.406 -8.297 1 90.19 97 TYR A O 1
ATOM 777 N N . LEU A 1 98 ? 1.984 -14.352 -8.852 1 90.5 98 LEU A N 1
ATOM 778 C CA . LEU A 1 98 ? 1.576 -13.289 -7.934 1 90.5 98 LEU A CA 1
ATOM 779 C C . LEU A 1 98 ? 0.692 -13.852 -6.824 1 90.5 98 LEU A C 1
ATOM 781 O O . LEU A 1 98 ? -0.342 -14.469 -7.094 1 90.5 98 LEU A O 1
ATOM 785 N N . VAL A 1 99 ? 1.133 -13.656 -5.566 1 92 99 VAL A N 1
ATOM 786 C CA . VAL A 1 99 ? 0.383 -14.172 -4.422 1 92 99 VAL A CA 1
ATOM 787 C C . VAL A 1 99 ? -0.056 -13.016 -3.531 1 92 99 VAL A C 1
ATOM 789 O O . VAL A 1 99 ? 0.754 -12.156 -3.17 1 92 99 VAL A O 1
ATOM 792 N N . ALA A 1 100 ? -1.336 -12.969 -3.293 1 93.19 100 ALA A N 1
ATOM 793 C CA . ALA A 1 100 ? -1.868 -12.016 -2.316 1 93.19 100 ALA A CA 1
ATOM 794 C C . ALA A 1 100 ? -2.244 -12.719 -1.017 1 93.19 100 ALA A C 1
ATOM 796 O O . ALA A 1 100 ? -2.799 -13.82 -1.037 1 93.19 100 ALA A O 1
ATOM 797 N N . PHE A 1 101 ? -1.875 -12.078 0.066 1 91.06 101 PHE A N 1
ATOM 798 C CA . PHE A 1 101 ? -2.182 -12.625 1.383 1 91.06 101 PHE A CA 1
ATOM 799 C C . PHE A 1 101 ? -2.293 -11.516 2.418 1 91.06 101 PHE A C 1
ATOM 801 O O . PHE A 1 101 ? -1.945 -10.367 2.141 1 91.06 101 PHE A O 1
ATOM 808 N N . ASN A 1 102 ? -2.92 -11.805 3.537 1 87.38 102 ASN A N 1
ATOM 809 C CA . ASN A 1 102 ? -2.918 -10.914 4.695 1 87.38 102 ASN A CA 1
ATOM 810 C C . ASN A 1 102 ? -1.964 -11.406 5.777 1 87.38 102 ASN A C 1
ATOM 812 O O . ASN A 1 102 ? -2.176 -12.469 6.363 1 87.38 102 ASN A O 1
ATOM 816 N N . PRO A 1 103 ? -0.885 -10.602 6.027 1 83.62 103 PRO A N 1
ATOM 817 C CA . PRO A 1 103 ? 0.127 -11.086 6.973 1 83.62 103 PRO A CA 1
ATOM 818 C C . PRO A 1 103 ? -0.422 -11.258 8.391 1 83.62 103 PRO A C 1
ATOM 820 O O . PRO A 1 103 ? 0.209 -11.914 9.219 1 83.62 103 PRO A O 1
ATOM 823 N N . LYS A 1 104 ? -1.508 -10.711 8.648 1 83.31 104 LYS A N 1
ATOM 824 C CA . LYS A 1 104 ? -2.113 -10.828 9.977 1 83.31 104 LYS A CA 1
ATOM 825 C C . LYS A 1 104 ? -2.918 -12.117 10.109 1 83.31 104 LYS A C 1
ATOM 827 O O . LYS A 1 104 ? -3.316 -12.492 11.211 1 83.31 104 LYS A O 1
ATOM 832 N N . ARG A 1 105 ? -3.15 -12.68 9.016 1 89.12 105 ARG A N 1
ATOM 833 C CA . ARG A 1 105 ? -4.008 -13.859 9.016 1 89.12 105 ARG A CA 1
ATOM 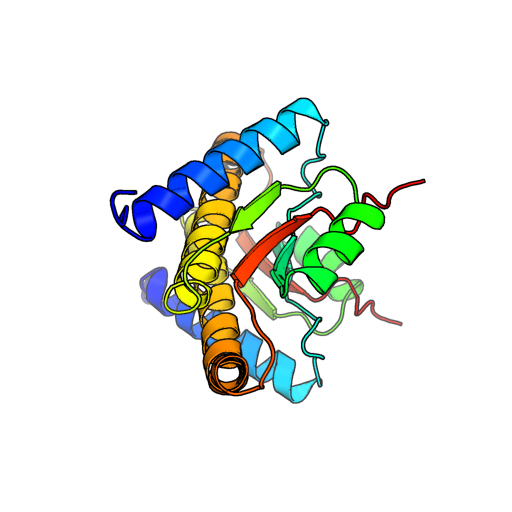834 C C . ARG A 1 105 ? -3.197 -15.117 8.734 1 89.12 105 ARG A C 1
ATOM 836 O O . ARG A 1 105 ? -3.346 -15.742 7.68 1 89.12 105 ARG A O 1
ATOM 843 N N . VAL A 1 106 ? -2.453 -15.477 9.711 1 89.44 106 VAL A N 1
ATOM 844 C CA . VAL A 1 106 ? -1.623 -16.672 9.648 1 89.44 106 VAL A CA 1
ATOM 845 C C . VAL A 1 106 ? -2.486 -17.906 9.867 1 89.44 106 VAL A C 1
ATOM 847 O O . VAL A 1 106 ? -3.412 -17.891 10.68 1 89.44 106 VAL A O 1
ATOM 850 N N . ARG A 1 107 ? -2.182 -18.875 9.047 1 89 107 ARG A N 1
ATOM 851 C CA . ARG A 1 107 ? -2.898 -20.141 9.25 1 89 107 ARG A CA 1
ATOM 852 C C . ARG A 1 107 ? -2.637 -20.688 10.648 1 89 107 ARG A C 1
ATOM 854 O O . ARG A 1 107 ? -1.516 -20.609 11.148 1 89 107 ARG A O 1
ATOM 861 N N . PRO A 1 108 ? -3.725 -21.078 11.375 1 78.06 108 PRO A N 1
ATOM 862 C CA . PRO A 1 108 ? -3.543 -21.703 12.695 1 78.06 108 PRO A CA 1
ATOM 863 C C . PRO A 1 108 ? -2.625 -22.922 12.656 1 78.06 108 PRO A C 1
ATOM 865 O O . PRO A 1 108 ? -2.533 -23.594 11.633 1 78.06 108 PRO A O 1
ATOM 868 N N . MET B 1 1 ? -4.777 -19.188 -24.812 1 31.58 1 MET B N 1
ATOM 869 C CA . MET B 1 1 ? -5.191 -18.422 -23.641 1 31.58 1 MET B CA 1
ATOM 870 C C . MET B 1 1 ? -4.98 -16.938 -23.859 1 31.58 1 MET B C 1
ATOM 872 O O . MET B 1 1 ? -3.895 -16.516 -24.266 1 31.58 1 MET B O 1
ATOM 876 N N . SER B 1 2 ? -5.809 -16.047 -24.281 1 38.28 2 SER B N 1
ATOM 877 C CA . SER B 1 2 ? -5.797 -14.688 -24.828 1 38.28 2 SER B CA 1
ATOM 878 C C . SER B 1 2 ? -5.09 -13.719 -23.891 1 38.28 2 SER B C 1
ATOM 880 O O . SER B 1 2 ? -5.23 -13.82 -22.672 1 38.28 2 SER B O 1
ATOM 882 N N . ASN B 1 3 ? -3.842 -13.234 -24.219 1 46.84 3 ASN B N 1
ATOM 883 C CA . ASN B 1 3 ? -2.941 -12.352 -23.484 1 46.84 3 ASN B CA 1
ATOM 884 C C . ASN B 1 3 ? -3.684 -11.164 -22.891 1 46.84 3 ASN B C 1
ATOM 886 O O . ASN B 1 3 ? -3.895 -10.156 -23.562 1 46.84 3 ASN B O 1
ATOM 890 N N . GLN B 1 4 ? -4.723 -11.383 -22.219 1 60.25 4 GLN B N 1
ATOM 891 C CA . GLN B 1 4 ? -5.449 -10.258 -21.625 1 60.25 4 GLN B CA 1
ATOM 892 C C . GLN B 1 4 ? -4.492 -9.195 -21.109 1 60.25 4 GLN B C 1
ATOM 894 O O . GLN B 1 4 ? -3.396 -9.508 -20.641 1 60.25 4 GLN B O 1
ATOM 899 N N . SER B 1 5 ? -4.742 -8.016 -21.594 1 83.94 5 SER B N 1
ATOM 900 C CA . SER B 1 5 ? -3.912 -6.891 -21.156 1 83.94 5 SER B CA 1
ATOM 901 C C . SER B 1 5 ? -3.645 -6.945 -19.656 1 83.94 5 SER B C 1
ATOM 903 O O . SER B 1 5 ? -4.398 -7.566 -18.906 1 83.94 5 SER B O 1
ATOM 905 N N . VAL B 1 6 ? -2.512 -6.734 -19.297 1 84.94 6 VAL B N 1
ATOM 906 C CA . VAL B 1 6 ? -2.094 -6.652 -17.906 1 84.94 6 VAL B CA 1
ATOM 907 C C . VAL B 1 6 ? -3.164 -5.934 -17.078 1 84.94 6 VAL B C 1
ATOM 909 O O . VAL B 1 6 ? -3.477 -6.34 -15.961 1 84.94 6 VAL B O 1
ATOM 912 N N . GLU B 1 7 ? -3.85 -5.023 -17.766 1 82.62 7 GLU B N 1
ATOM 913 C CA . GLU B 1 7 ? -4.887 -4.238 -17.094 1 82.62 7 GLU B CA 1
ATOM 914 C C . GLU B 1 7 ? -6.109 -5.098 -16.781 1 82.62 7 GLU B C 1
ATOM 916 O O . GLU B 1 7 ? -6.703 -4.973 -15.711 1 82.62 7 GLU B O 1
ATOM 921 N N . PHE B 1 8 ? -6.504 -5.832 -17.75 1 84.19 8 PHE B N 1
ATOM 922 C CA . PHE B 1 8 ? -7.66 -6.695 -17.547 1 84.19 8 PHE B CA 1
ATOM 923 C C . PHE B 1 8 ? -7.387 -7.73 -16.453 1 84.19 8 PHE B C 1
ATOM 925 O O . PHE B 1 8 ? -8.227 -7.957 -15.594 1 84.19 8 PHE B O 1
ATOM 932 N N . GLN B 1 9 ? -6.199 -8.297 -16.484 1 86.06 9 GLN B N 1
ATOM 933 C CA . GLN B 1 9 ? -5.809 -9.281 -15.484 1 86.06 9 GLN B CA 1
ATOM 934 C C . GLN B 1 9 ? -5.777 -8.672 -14.086 1 86.06 9 GLN B C 1
ATOM 936 O O . GLN B 1 9 ? -6.234 -9.289 -13.117 1 86.06 9 GLN B O 1
ATOM 941 N N . ALA B 1 10 ? -5.297 -7.512 -14.047 1 89.12 10 ALA B N 1
ATOM 942 C CA . ALA B 1 10 ? -5.238 -6.816 -12.766 1 89.12 10 ALA B CA 1
ATOM 943 C C . ALA B 1 10 ? -6.637 -6.551 -12.219 1 89.12 10 ALA B C 1
ATOM 945 O O . ALA B 1 10 ? -6.891 -6.742 -11.031 1 89.12 10 ALA B O 1
ATOM 946 N N . LYS B 1 11 ? -7.527 -6.141 -13.078 1 85.19 11 LYS B N 1
ATOM 947 C CA . LYS B 1 11 ? -8.898 -5.844 -12.672 1 85.19 11 LYS B CA 1
ATOM 948 C C . LYS B 1 11 ? -9.578 -7.086 -12.102 1 85.19 11 LYS B C 1
ATOM 950 O O . LYS B 1 11 ? -10.258 -7.012 -11.078 1 85.19 11 LYS B O 1
ATOM 955 N N . MET B 1 12 ? -9.398 -8.164 -12.797 1 89.25 12 MET B N 1
ATOM 956 C CA . MET B 1 12 ? -9.992 -9.414 -12.344 1 89.25 12 MET B CA 1
ATOM 957 C C . MET B 1 12 ? -9.406 -9.852 -11.008 1 89.25 12 MET B C 1
ATOM 959 O O . MET B 1 12 ? -10.125 -10.297 -10.117 1 89.25 12 MET B O 1
ATOM 963 N N . TYR B 1 13 ? -8.086 -9.727 -10.906 1 92.19 13 TYR B N 1
ATOM 964 C CA . TYR B 1 13 ? -7.395 -10.117 -9.68 1 92.19 13 TYR B CA 1
ATOM 965 C C . TYR B 1 13 ? -7.863 -9.273 -8.5 1 92.19 13 TYR B C 1
ATOM 967 O O . TYR B 1 13 ? -8.148 -9.805 -7.426 1 92.19 13 TYR B O 1
ATOM 975 N N . VAL B 1 14 ? -8.031 -8.031 -8.742 1 90.75 14 VAL B N 1
ATOM 976 C CA . VAL B 1 14 ? -8.477 -7.121 -7.695 1 90.75 14 VAL B CA 1
ATOM 977 C C . VAL B 1 14 ? -9.922 -7.434 -7.324 1 90.75 14 VAL B C 1
ATOM 979 O O . VAL B 1 14 ? -10.297 -7.363 -6.152 1 90.75 14 VAL B O 1
ATOM 982 N N . TYR B 1 15 ? -10.766 -7.707 -8.266 1 88.62 15 TYR B N 1
ATOM 983 C CA . TYR B 1 15 ? -12.141 -8.125 -8.008 1 88.62 15 TYR B CA 1
ATOM 984 C C . TYR B 1 15 ? -12.18 -9.336 -7.078 1 88.62 15 TYR B C 1
ATOM 986 O O . TYR B 1 15 ? -12.953 -9.359 -6.117 1 88.62 15 TYR B O 1
ATOM 994 N N . ASP B 1 16 ? -11.359 -10.289 -7.422 1 91.44 16 ASP B N 1
ATOM 995 C CA . ASP B 1 16 ? -11.273 -11.492 -6.598 1 91.44 16 ASP B CA 1
ATOM 996 C C . ASP B 1 16 ? -10.812 -11.148 -5.18 1 91.44 16 ASP B C 1
ATOM 998 O O . ASP B 1 16 ? -11.344 -11.695 -4.207 1 91.44 16 ASP B O 1
ATOM 1002 N N . LEU B 1 17 ? -9.859 -10.305 -5.09 1 92.5 17 LEU B N 1
ATOM 1003 C CA . LEU B 1 17 ? -9.328 -9.922 -3.789 1 92.5 17 LEU B CA 1
ATOM 1004 C C . LEU B 1 17 ? -10.406 -9.258 -2.938 1 92.5 17 LEU B C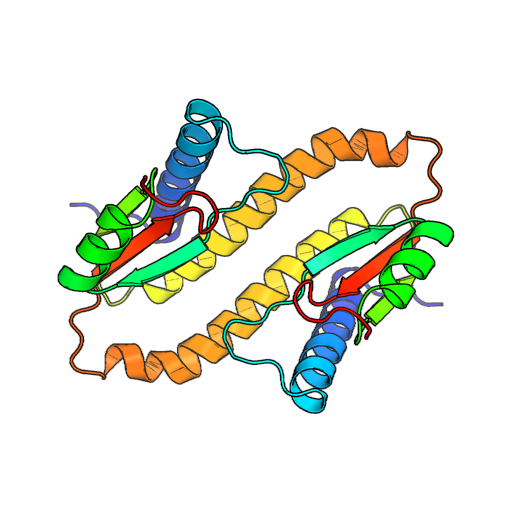 1
ATOM 1006 O O . LEU B 1 17 ? -10.562 -9.586 -1.761 1 92.5 17 LEU B O 1
ATOM 1010 N N . ASN B 1 18 ? -11.117 -8.352 -3.576 1 86 18 ASN B N 1
ATOM 1011 C CA . ASN B 1 18 ? -12.156 -7.625 -2.855 1 86 18 ASN B CA 1
ATOM 1012 C C . ASN B 1 18 ? -13.266 -8.562 -2.385 1 86 18 ASN B C 1
ATOM 1014 O O . ASN B 1 18 ? -13.727 -8.461 -1.247 1 86 18 ASN B O 1
ATOM 1018 N N . ASN B 1 19 ? -13.656 -9.445 -3.221 1 88.31 19 ASN B N 1
ATOM 1019 C CA . ASN B 1 19 ? -14.68 -10.414 -2.871 1 88.31 19 ASN B CA 1
ATOM 1020 C C . ASN B 1 19 ? -14.219 -11.344 -1.75 1 88.31 19 ASN B C 1
ATOM 1022 O O . ASN B 1 19 ? -14.992 -11.656 -0.84 1 88.31 19 ASN B O 1
ATOM 1026 N N . CYS B 1 20 ? -12.984 -11.758 -1.871 1 91.38 20 CYS B N 1
ATOM 1027 C CA . CYS B 1 20 ? -12.414 -12.641 -0.86 1 91.38 20 CYS B CA 1
ATOM 1028 C C . CYS B 1 20 ? -12.328 -11.938 0.491 1 91.38 20 CYS B C 1
ATOM 1030 O O . CYS B 1 20 ? -12.68 -12.516 1.52 1 91.38 20 CYS B O 1
ATOM 1032 N N . ALA B 1 21 ? -11.875 -10.727 0.464 1 88.19 21 ALA B N 1
ATOM 1033 C CA . ALA B 1 21 ? -11.781 -9.953 1.698 1 88.19 21 ALA B CA 1
ATOM 1034 C C . ALA B 1 21 ? -13.141 -9.82 2.369 1 88.19 21 ALA B C 1
ATOM 1036 O O . ALA B 1 21 ? -13.258 -9.953 3.59 1 88.19 21 ALA B O 1
ATOM 1037 N N . LYS B 1 22 ? -14.141 -9.57 1.577 1 86 22 LYS B N 1
ATOM 1038 C CA . LYS B 1 22 ? -15.508 -9.453 2.086 1 86 22 LYS B CA 1
ATOM 1039 C C . LYS B 1 22 ? -16 -10.789 2.646 1 86 22 LYS B C 1
ATOM 1041 O O . LYS B 1 22 ? -16.578 -10.828 3.738 1 86 22 LYS B O 1
ATOM 1046 N N . GLU B 1 23 ? -15.797 -11.773 1.909 1 91.5 23 GLU B N 1
ATOM 1047 C CA . GLU B 1 23 ? -16.25 -13.109 2.291 1 91.5 23 GLU B CA 1
ATOM 1048 C C . GLU B 1 23 ? -15.609 -13.562 3.598 1 91.5 23 GLU B C 1
ATOM 1050 O O . GLU B 1 23 ? -16.234 -14.258 4.395 1 91.5 23 GLU B O 1
ATOM 1055 N N . PHE B 1 24 ? -14.352 -13.133 3.814 1 91.56 24 PHE B N 1
ATOM 1056 C CA . PHE B 1 24 ? -13.609 -13.648 4.961 1 91.56 24 PHE B CA 1
ATOM 1057 C C . PHE B 1 24 ? -13.539 -12.602 6.07 1 91.56 24 PHE B C 1
ATOM 1059 O O . PHE B 1 24 ? -12.812 -12.781 7.051 1 91.56 24 PHE B O 1
ATOM 1066 N N . GLY B 1 25 ? -14.172 -11.469 5.855 1 89.56 25 GLY B N 1
ATOM 1067 C CA . GLY B 1 25 ? -14.391 -10.5 6.918 1 89.56 25 GLY B CA 1
ATOM 1068 C C . GLY B 1 25 ? -13.164 -9.68 7.242 1 89.56 25 GLY B C 1
ATOM 1069 O O . GLY B 1 25 ? -12.867 -9.43 8.414 1 89.56 25 GLY B O 1
ATOM 1070 N N . PHE B 1 26 ? -12.469 -9.188 6.289 1 85.38 26 PHE B N 1
ATOM 1071 C CA . PHE B 1 26 ? -11.359 -8.289 6.543 1 85.38 26 PHE B CA 1
ATOM 1072 C C . PHE B 1 26 ? -11.836 -7.027 7.258 1 85.38 26 PHE B C 1
ATOM 1074 O O . PHE B 1 26 ? -12.859 -6.453 6.895 1 85.38 26 PHE B O 1
ATOM 1081 N N . LYS B 1 27 ? -11.047 -6.668 8.242 1 77.56 27 LYS B N 1
ATOM 1082 C CA . LYS B 1 27 ? -11.312 -5.395 8.906 1 77.56 27 LYS B CA 1
ATOM 1083 C C . LYS B 1 27 ? -10.758 -4.227 8.094 1 77.56 27 LYS B C 1
ATOM 1085 O O . LYS B 1 27 ? -9.914 -4.418 7.219 1 77.56 27 LYS B O 1
ATOM 1090 N N . PRO B 1 28 ? -11.172 -3.02 8.312 1 64.94 28 PRO B N 1
ATOM 1091 C CA . PRO B 1 28 ? -10.734 -1.842 7.559 1 64.94 28 PRO B CA 1
ATOM 1092 C C . PRO B 1 28 ? -9.227 -1.633 7.617 1 64.94 28 PRO B C 1
ATOM 1094 O O . PRO B 1 28 ? -8.641 -1.068 6.688 1 64.94 28 PRO B O 1
ATOM 1097 N N . ASP B 1 29 ? -8.609 -2.143 8.641 1 66.44 29 ASP B N 1
ATOM 1098 C CA . ASP B 1 29 ? -7.172 -1.923 8.805 1 66.44 29 ASP B CA 1
ATOM 1099 C C . ASP B 1 29 ? -6.371 -3.09 8.234 1 66.44 29 ASP B C 1
ATOM 1101 O O . ASP B 1 29 ? -5.137 -3.062 8.234 1 66.44 29 ASP B O 1
ATOM 1105 N N . GLU B 1 30 ? -7.141 -4.062 7.766 1 76.44 30 GLU B N 1
ATOM 1106 C CA . GLU B 1 30 ? -6.48 -5.211 7.145 1 76.44 30 GLU B CA 1
ATOM 1107 C C . GLU B 1 30 ? -6.336 -5.016 5.641 1 76.44 30 GLU B C 1
ATOM 1109 O O . GLU B 1 30 ? -7.25 -4.523 4.98 1 76.44 30 GLU B O 1
ATOM 1114 N N . ASN B 1 31 ? -5.086 -5.391 5.176 1 76.44 31 ASN B N 1
ATOM 1115 C CA . ASN B 1 31 ? -4.816 -5.191 3.758 1 76.44 31 ASN B CA 1
ATOM 1116 C C . ASN B 1 31 ? -4.121 -6.402 3.145 1 76.44 31 ASN B C 1
ATOM 1118 O O . ASN B 1 31 ? -3.496 -7.191 3.857 1 76.44 31 ASN B O 1
ATOM 1122 N N . TRP B 1 32 ? -4.312 -6.492 1.898 1 85.56 32 TRP B N 1
ATOM 1123 C CA . TRP B 1 32 ? -3.547 -7.484 1.15 1 85.56 32 TRP B CA 1
ATOM 1124 C C . TRP B 1 32 ? -2.082 -7.078 1.043 1 85.56 32 TRP B C 1
ATOM 1126 O O . TRP B 1 32 ? -1.771 -5.898 0.848 1 85.56 32 TRP B O 1
ATOM 1136 N N . GLU B 1 33 ? -1.259 -8.047 1.236 1 84.56 33 GLU B N 1
ATOM 1137 C CA . GLU B 1 33 ? 0.135 -7.957 0.812 1 84.56 33 GLU B CA 1
ATOM 1138 C C . GLU B 1 33 ? 0.382 -8.781 -0.447 1 84.56 33 GLU B C 1
ATOM 1140 O O . GLU B 1 33 ? -0.203 -9.859 -0.617 1 84.56 33 GLU B O 1
ATOM 1145 N N . LEU B 1 34 ? 1.226 -8.25 -1.367 1 84.69 34 LEU B N 1
ATOM 1146 C CA . LEU B 1 34 ? 1.516 -8.938 -2.623 1 84.69 34 LEU B CA 1
ATOM 1147 C C . LEU B 1 34 ? 2.963 -9.422 -2.658 1 84.69 34 LEU B C 1
ATOM 1149 O O . LEU B 1 34 ? 3.863 -8.727 -2.178 1 84.69 34 LEU B O 1
ATOM 1153 N N . SER B 1 35 ? 3.125 -10.586 -3.24 1 83.38 35 SER B N 1
ATOM 1154 C CA . SER B 1 35 ? 4.465 -11.141 -3.416 1 83.38 35 SER B CA 1
ATOM 1155 C C . SER B 1 35 ? 4.621 -11.781 -4.789 1 83.38 35 SER B C 1
ATOM 1157 O O . SER B 1 35 ? 3.725 -12.492 -5.254 1 83.38 35 SER B O 1
ATOM 1159 N N . LEU B 1 36 ? 5.648 -11.461 -5.434 1 83.81 36 LEU B N 1
ATOM 1160 C CA . LEU B 1 36 ? 6.082 -12.258 -6.57 1 83.81 36 LEU B CA 1
ATOM 1161 C C . LEU B 1 36 ? 6.793 -13.523 -6.105 1 83.81 36 LEU B C 1
ATOM 1163 O O . LEU B 1 36 ? 7.633 -13.477 -5.203 1 83.81 36 LEU B O 1
ATOM 1167 N N . ALA B 1 37 ? 6.422 -14.656 -6.707 1 84.62 37 ALA B N 1
ATOM 1168 C CA . ALA B 1 37 ? 6.906 -15.898 -6.109 1 84.62 37 ALA B CA 1
ATOM 1169 C C . ALA B 1 37 ? 7.172 -16.953 -7.184 1 84.62 37 ALA B C 1
ATOM 1171 O O . ALA B 1 37 ? 6.547 -16.938 -8.242 1 84.62 37 ALA B O 1
ATOM 1172 N N . SER B 1 38 ? 8.125 -17.828 -6.852 1 86.38 38 SER B N 1
ATOM 1173 C CA . SER B 1 38 ? 8.227 -19.109 -7.543 1 86.38 38 SER B CA 1
ATOM 1174 C C . SER B 1 38 ? 7.121 -20.062 -7.098 1 86.38 38 SER B C 1
ATOM 1176 O O . SER B 1 38 ? 6.355 -19.75 -6.184 1 86.38 38 SER B O 1
ATOM 1178 N N . ALA B 1 39 ? 7.066 -21.25 -7.801 1 89.56 39 ALA B N 1
ATOM 1179 C CA . ALA B 1 39 ? 6.055 -22.25 -7.438 1 89.56 39 ALA B CA 1
ATOM 1180 C C . ALA B 1 39 ? 6.199 -22.656 -5.977 1 89.56 39 ALA B C 1
ATOM 1182 O O . ALA B 1 39 ? 5.211 -22.719 -5.242 1 89.56 39 ALA B O 1
ATOM 1183 N N . SER B 1 40 ? 7.41 -22.922 -5.609 1 91.31 40 SER B N 1
ATOM 1184 C CA . SER B 1 40 ? 7.648 -23.375 -4.242 1 91.31 40 SER B CA 1
ATOM 1185 C C . SER B 1 40 ? 7.344 -22.281 -3.23 1 91.31 40 SER B C 1
ATOM 1187 O O . SER B 1 40 ? 6.773 -22.547 -2.172 1 91.31 40 SER B O 1
ATOM 1189 N N . GLU B 1 41 ? 7.66 -21.109 -3.494 1 87.44 41 GLU B N 1
ATOM 1190 C CA . GLU B 1 41 ? 7.402 -19.984 -2.6 1 87.44 41 GLU B CA 1
ATOM 1191 C C . GLU B 1 41 ? 5.906 -19.719 -2.449 1 87.44 41 GLU B C 1
ATOM 1193 O O . GLU B 1 41 ? 5.434 -19.391 -1.362 1 87.44 41 GLU B O 1
ATOM 1198 N N . ALA B 1 42 ? 5.191 -19.828 -3.562 1 89.38 42 ALA B N 1
ATOM 1199 C CA . ALA B 1 42 ? 3.742 -19.641 -3.521 1 89.38 42 ALA B CA 1
ATOM 1200 C C . ALA B 1 42 ? 3.094 -20.656 -2.578 1 89.38 42 ALA B C 1
ATOM 1202 O O . ALA B 1 42 ? 2.234 -20.297 -1.77 1 89.38 42 ALA B O 1
ATOM 1203 N N . ILE B 1 43 ? 3.59 -21.812 -2.717 1 92.44 43 ILE B N 1
ATOM 1204 C CA . ILE B 1 43 ? 3.068 -22.891 -1.872 1 92.44 43 ILE B CA 1
ATOM 1205 C C . ILE B 1 43 ? 3.352 -22.578 -0.405 1 92.44 43 ILE B C 1
ATOM 1207 O O . ILE B 1 43 ? 2.488 -22.75 0.455 1 92.44 43 ILE B O 1
ATOM 1211 N N . ASP B 1 44 ? 4.539 -22.109 -0.116 1 91.56 44 ASP B N 1
ATOM 1212 C CA . ASP B 1 44 ? 4.922 -21.766 1.251 1 91.56 44 ASP B CA 1
ATOM 1213 C C . ASP B 1 44 ? 4.023 -20.672 1.816 1 91.56 44 ASP B C 1
ATOM 1215 O O . ASP B 1 44 ? 3.596 -20.75 2.971 1 91.56 44 ASP B O 1
ATOM 1219 N N . ILE B 1 45 ? 3.746 -19.719 1.05 1 90.06 45 ILE B N 1
ATOM 1220 C CA . ILE B 1 45 ? 2.891 -18.625 1.486 1 90.06 45 ILE B CA 1
ATOM 1221 C C . ILE B 1 45 ? 1.479 -19.141 1.756 1 90.06 45 ILE B C 1
ATOM 1223 O O . ILE B 1 45 ? 0.858 -18.781 2.758 1 90.06 45 ILE B O 1
ATOM 1227 N N . GLU B 1 46 ? 0.991 -19.969 0.859 1 92.56 46 GLU B N 1
ATOM 1228 C CA . GLU B 1 46 ? -0.356 -20.516 0.99 1 92.56 46 GLU B CA 1
ATOM 1229 C C . GLU B 1 46 ? -0.483 -21.375 2.244 1 92.56 46 GLU B C 1
ATOM 1231 O O . GLU B 1 46 ? -1.553 -21.438 2.854 1 92.56 46 GLU B O 1
ATOM 1236 N N . LYS B 1 47 ? 0.611 -21.938 2.621 1 94 47 LYS B N 1
ATOM 1237 C CA . LYS B 1 47 ? 0.613 -22.766 3.82 1 94 47 LYS B CA 1
ATOM 1238 C C . LYS B 1 47 ? 0.62 -21.906 5.082 1 94 47 LYS B C 1
ATOM 1240 O O . LYS B 1 47 ? 0.105 -22.328 6.125 1 94 47 LYS B O 1
ATOM 1245 N N . LYS B 1 48 ? 1.117 -20.781 4.965 1 93.12 48 LYS B N 1
ATOM 1246 C CA . LYS B 1 48 ? 1.349 -19.938 6.137 1 93.12 48 LYS B CA 1
ATOM 1247 C C . LYS B 1 48 ? 0.165 -19.016 6.387 1 93.12 48 LYS B C 1
ATOM 1249 O O . LYS B 1 48 ? -0.155 -18.703 7.535 1 93.12 48 LYS B O 1
ATOM 1254 N N . TYR B 1 49 ? -0.477 -18.578 5.312 1 91.69 49 TYR B N 1
ATOM 1255 C CA . TYR B 1 49 ? -1.529 -17.578 5.426 1 91.69 49 TYR B CA 1
ATOM 1256 C C . TYR B 1 49 ? -2.818 -18.062 4.773 1 91.69 49 TYR B C 1
ATOM 1258 O O . TYR B 1 49 ? -2.783 -18.844 3.82 1 91.69 49 TYR B O 1
ATOM 1266 N N . TYR B 1 50 ? -3.98 -17.562 5.348 1 92.81 50 TYR B N 1
ATOM 1267 C CA . TYR B 1 50 ? -5.281 -17.844 4.75 1 92.81 50 TYR B CA 1
ATOM 1268 C C . TYR B 1 50 ? -6.254 -16.703 5.008 1 92.81 50 TYR B C 1
ATOM 1270 O O . TYR B 1 50 ? -6.383 -16.234 6.141 1 92.81 50 TYR B O 1
ATOM 1278 N N . PRO B 1 51 ? -6.926 -16.281 4.012 1 93.56 51 PRO B N 1
ATOM 1279 C CA . PRO B 1 51 ? -6.953 -16.734 2.617 1 93.56 51 PRO B CA 1
ATOM 1280 C C . PRO B 1 51 ? -5.809 -16.172 1.786 1 93.56 51 PRO B C 1
ATOM 1282 O O . PRO B 1 51 ? -5.168 -15.195 2.195 1 93.56 51 PRO B O 1
ATOM 1285 N N . THR B 1 52 ? -5.52 -16.906 0.695 1 94.69 52 THR B N 1
ATOM 1286 C CA . THR B 1 52 ? -4.594 -16.422 -0.321 1 94.69 52 THR B CA 1
ATOM 1287 C C . THR B 1 52 ? -5.238 -16.453 -1.703 1 94.69 52 THR B C 1
ATOM 1289 O O . THR B 1 52 ? -6.121 -17.281 -1.959 1 94.69 52 THR B O 1
ATOM 1292 N N . ILE B 1 53 ? -4.914 -15.547 -2.559 1 94 53 ILE B N 1
ATOM 1293 C CA . ILE B 1 53 ? -5.277 -15.602 -3.973 1 94 53 ILE B CA 1
ATOM 1294 C C . ILE B 1 53 ? -4.012 -15.586 -4.828 1 94 53 ILE B C 1
ATOM 1296 O O . ILE B 1 53 ? -3.238 -14.625 -4.785 1 94 53 ILE B O 1
ATOM 1300 N N . THR B 1 54 ? -3.855 -16.609 -5.535 1 92.69 54 THR B N 1
ATOM 1301 C CA . THR B 1 54 ? -2.662 -16.797 -6.355 1 92.69 54 THR B CA 1
ATOM 1302 C C . THR B 1 54 ? -3.027 -16.844 -7.836 1 92.69 54 THR B C 1
ATOM 1304 O O . THR B 1 54 ? -4.023 -17.453 -8.219 1 92.69 54 THR B O 1
ATOM 1307 N N . THR B 1 55 ? -2.223 -16.156 -8.672 1 90.88 55 THR B N 1
ATOM 1308 C CA . THR B 1 55 ? -2.377 -16.25 -10.117 1 90.88 55 THR B CA 1
ATOM 1309 C C . THR B 1 55 ? -1.03 -16.5 -10.789 1 90.88 55 THR B C 1
ATOM 1311 O O . THR B 1 55 ? -0.005 -15.977 -10.352 1 90.88 55 THR B O 1
ATOM 1314 N N . LYS B 1 56 ? -1.034 -17.328 -11.719 1 88.12 56 LYS B N 1
ATOM 1315 C CA . LYS B 1 56 ? 0.141 -17.594 -12.547 1 88.12 56 LYS B CA 1
ATOM 1316 C C . LYS B 1 56 ? 0.105 -16.75 -13.828 1 88.12 56 LYS B C 1
ATOM 1318 O O . LYS B 1 56 ? -0.929 -16.672 -14.492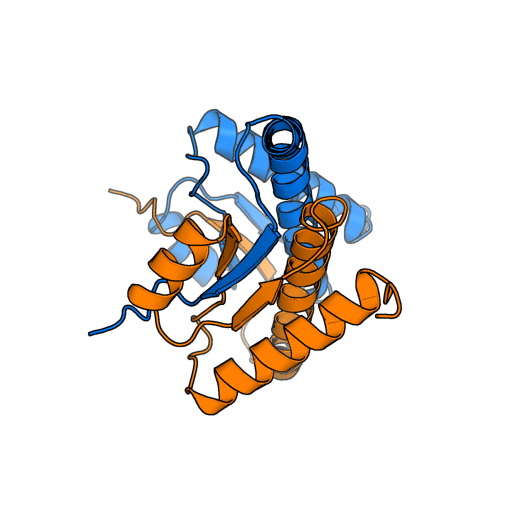 1 88.12 56 LYS B O 1
ATOM 1323 N N . VAL B 1 57 ? 1.25 -16.094 -14.078 1 83.44 57 VAL B N 1
ATOM 1324 C CA . VAL B 1 57 ? 1.32 -15.297 -15.297 1 83.44 57 VAL B CA 1
ATOM 1325 C C . VAL B 1 57 ? 2.721 -15.391 -15.898 1 83.44 57 VAL B C 1
ATOM 1327 O O . VAL B 1 57 ? 3.621 -15.984 -15.297 1 83.44 57 VAL B O 1
ATOM 1330 N N . LEU B 1 58 ? 2.801 -14.883 -17.109 1 81.19 58 LEU B N 1
ATOM 1331 C CA . LEU B 1 58 ? 4.105 -14.844 -17.766 1 81.19 58 LEU B CA 1
ATOM 1332 C C . LEU B 1 58 ? 5.074 -13.953 -16.984 1 81.19 58 LEU B C 1
ATOM 1334 O O . LEU B 1 58 ? 4.703 -12.867 -16.531 1 81.19 58 LEU B O 1
ATOM 1338 N N . PRO B 1 59 ? 6.258 -14.484 -16.812 1 80.5 59 PRO B N 1
ATOM 1339 C CA . PRO B 1 59 ? 7.25 -13.719 -16.047 1 80.5 59 PRO B CA 1
ATOM 1340 C C . PRO B 1 59 ? 7.434 -12.305 -16.578 1 80.5 59 PRO B C 1
ATOM 1342 O O . PRO B 1 59 ? 7.672 -11.375 -15.789 1 80.5 59 PRO B O 1
ATOM 1345 N N . GLU B 1 60 ? 7.223 -12.125 -17.844 1 79.25 60 GLU B N 1
ATOM 1346 C CA . GLU B 1 60 ? 7.5 -10.852 -18.484 1 79.25 60 GLU B CA 1
ATOM 1347 C C . GLU B 1 60 ? 6.523 -9.773 -18.016 1 79.25 60 GLU B C 1
ATOM 1349 O O . GLU B 1 60 ? 6.824 -8.578 -18.094 1 79.25 60 GLU B O 1
ATOM 1354 N N . ILE B 1 61 ? 5.395 -10.234 -17.516 1 79.06 61 ILE B N 1
ATOM 1355 C CA . ILE B 1 61 ? 4.402 -9.219 -17.188 1 79.06 61 ILE B CA 1
ATOM 1356 C C . ILE B 1 61 ? 4.195 -9.195 -15.672 1 79.06 61 ILE B C 1
ATOM 1358 O O . ILE B 1 61 ? 3.42 -8.383 -15.156 1 79.06 61 ILE B O 1
ATOM 1362 N N . LEU B 1 62 ? 4.855 -9.992 -14.93 1 82.19 62 LEU B N 1
ATOM 1363 C CA . LEU B 1 62 ? 4.633 -10.188 -13.5 1 82.19 62 LEU B CA 1
ATOM 1364 C C . LEU B 1 62 ? 4.84 -8.875 -12.742 1 82.19 62 LEU B C 1
ATOM 1366 O O . LEU B 1 62 ? 4.023 -8.516 -11.898 1 82.19 62 LEU B O 1
ATOM 1370 N N . GLY B 1 63 ? 5.895 -8.258 -13.039 1 78.06 63 GLY B N 1
ATOM 1371 C CA . GLY B 1 63 ? 6.176 -6.992 -12.375 1 78.06 63 GLY B CA 1
ATOM 1372 C C . GLY B 1 63 ? 5.137 -5.926 -12.656 1 78.06 63 GLY B C 1
ATOM 1373 O O . GLY B 1 63 ? 4.699 -5.219 -11.742 1 78.06 63 GLY B O 1
ATOM 1374 N N . GLU B 1 64 ? 4.793 -5.785 -13.836 1 77 64 GLU B N 1
ATOM 1375 C CA . GLU B 1 64 ? 3.787 -4.801 -14.227 1 77 64 GLU B CA 1
ATOM 1376 C C . GLU B 1 64 ? 2.432 -5.129 -13.602 1 77 64 GLU B C 1
ATOM 1378 O O . GLU B 1 64 ? 1.716 -4.23 -13.156 1 77 64 GLU B O 1
ATOM 1383 N N . LEU B 1 65 ? 2.102 -6.391 -13.594 1 84.12 65 LEU B N 1
ATOM 1384 C CA . LEU B 1 65 ? 0.841 -6.809 -12.984 1 84.12 65 LEU B CA 1
ATOM 1385 C C . LEU B 1 65 ? 0.794 -6.43 -11.508 1 84.12 65 LEU B C 1
ATOM 1387 O O . LEU B 1 65 ? -0.197 -5.867 -11.039 1 84.12 65 LEU B O 1
ATOM 1391 N N . MET B 1 66 ? 1.803 -6.746 -10.812 1 82.81 66 MET B N 1
ATOM 1392 C CA . MET B 1 66 ? 1.858 -6.398 -9.391 1 82.81 66 MET B CA 1
ATOM 1393 C C . MET B 1 66 ? 1.654 -4.898 -9.195 1 82.81 66 MET B C 1
ATOM 1395 O O . MET B 1 66 ? 0.897 -4.484 -8.312 1 82.81 66 MET B O 1
ATOM 1399 N N . ARG B 1 67 ? 2.314 -4.148 -10.008 1 79 67 ARG B N 1
ATOM 1400 C CA . ARG B 1 67 ? 2.215 -2.695 -9.906 1 79 67 ARG B CA 1
ATOM 1401 C C . ARG B 1 67 ? 0.78 -2.227 -10.117 1 79 67 ARG B C 1
ATOM 1403 O O . ARG B 1 67 ? 0.256 -1.435 -9.328 1 79 67 ARG B O 1
ATOM 1410 N N . VAL B 1 68 ? 0.181 -2.66 -11.117 1 79.38 68 VAL B N 1
ATOM 1411 C CA . VAL B 1 68 ? -1.173 -2.234 -11.453 1 79.38 68 VAL B CA 1
ATOM 1412 C C . VAL B 1 68 ? -2.145 -2.688 -10.367 1 79.38 68 VAL B C 1
ATOM 1414 O O . VAL B 1 68 ? -3.041 -1.937 -9.977 1 79.38 68 VAL B O 1
ATOM 1417 N N . VAL B 1 69 ? -1.967 -3.865 -9.867 1 85.81 69 VAL B N 1
ATOM 1418 C CA . VAL B 1 69 ? -2.818 -4.383 -8.805 1 85.81 69 VAL B CA 1
ATOM 1419 C C . VAL B 1 69 ? -2.688 -3.506 -7.562 1 85.81 69 VAL B C 1
ATOM 1421 O O . VAL B 1 69 ? -3.688 -3.168 -6.926 1 85.81 69 VAL B O 1
ATOM 1424 N N . LYS B 1 70 ? -1.505 -3.148 -7.266 1 82.06 70 LYS B N 1
ATOM 1425 C CA . LYS B 1 70 ? -1.276 -2.309 -6.094 1 82.06 70 LYS B CA 1
ATOM 1426 C C . LYS B 1 70 ? -1.997 -0.969 -6.23 1 82.06 70 LYS B C 1
ATOM 1428 O O . LYS B 1 70 ? -2.639 -0.506 -5.285 1 82.06 70 LYS B O 1
ATOM 1433 N N . VAL B 1 71 ? -1.887 -0.456 -7.32 1 75.38 71 VAL B N 1
ATOM 1434 C CA . VAL B 1 71 ? -2.535 0.826 -7.578 1 75.38 71 VAL B CA 1
ATOM 1435 C C . VAL B 1 71 ? -4.051 0.672 -7.465 1 75.38 71 VAL B C 1
ATOM 1437 O O . VAL B 1 71 ? -4.715 1.489 -6.824 1 75.38 71 VAL B O 1
ATOM 1440 N N . LYS B 1 72 ? -4.551 -0.319 -8.031 1 80.62 72 LYS B N 1
ATOM 1441 C CA . LYS B 1 72 ? -5.992 -0.538 -8.039 1 80.62 72 LYS B CA 1
ATOM 1442 C C . LYS B 1 72 ? -6.512 -0.84 -6.633 1 80.62 72 LYS B C 1
ATOM 1444 O O . LYS B 1 72 ? -7.637 -0.473 -6.289 1 80.62 72 LYS B O 1
ATOM 1449 N N . LEU B 1 73 ? -5.746 -1.517 -5.898 1 81.5 73 LEU B N 1
ATOM 1450 C CA . LEU B 1 73 ? -6.133 -1.799 -4.52 1 81.5 73 LEU B CA 1
ATOM 1451 C C . LEU B 1 73 ? -6.223 -0.512 -3.707 1 81.5 73 LEU B C 1
ATOM 1453 O O . LEU B 1 73 ? -7.117 -0.359 -2.875 1 81.5 73 LEU B O 1
ATOM 1457 N N . ILE B 1 74 ? -5.348 0.301 -3.947 1 74.12 74 ILE B N 1
ATOM 1458 C CA . ILE B 1 74 ? -5.336 1.593 -3.27 1 74.12 74 ILE B CA 1
ATOM 1459 C C . ILE B 1 74 ? -6.566 2.4 -3.678 1 74.12 74 ILE B C 1
ATOM 1461 O O . ILE B 1 74 ? -7.234 2.996 -2.83 1 74.12 74 ILE B O 1
ATOM 1465 N N . GLU B 1 75 ? -6.836 2.371 -4.918 1 70.19 75 GLU B N 1
ATOM 1466 C CA . GLU B 1 75 ? -8 3.088 -5.426 1 70.19 75 GLU B CA 1
ATOM 1467 C C . GLU B 1 75 ? -9.297 2.521 -4.848 1 70.19 75 GLU B C 1
ATOM 1469 O O . GLU B 1 75 ? -10.219 3.271 -4.535 1 70.19 75 GLU B O 1
ATOM 1474 N N . ALA B 1 76 ? -9.297 1.295 -4.867 1 69.19 76 ALA B N 1
ATOM 1475 C CA . ALA B 1 76 ? -10.484 0.629 -4.344 1 69.19 76 ALA B CA 1
ATOM 1476 C C . ALA B 1 76 ? -10.727 0.999 -2.883 1 69.19 76 ALA B C 1
ATOM 1478 O O . ALA B 1 76 ? -11.867 1.206 -2.465 1 69.19 76 ALA B O 1
ATOM 1479 N N . LYS B 1 77 ? -9.664 0.98 -2.227 1 66 77 LYS B N 1
ATOM 1480 C CA . LYS B 1 77 ? -9.766 1.338 -0.814 1 66 77 LYS B CA 1
ATOM 1481 C C . LYS B 1 77 ? -10.125 2.811 -0.645 1 66 77 LYS B C 1
ATOM 1483 O O . LYS B 1 77 ? -10.922 3.162 0.229 1 66 77 LYS B O 1
ATOM 1488 N N . ALA B 1 78 ? -9.453 3.578 -1.397 1 57.91 78 ALA B N 1
ATOM 1489 C CA . ALA B 1 78 ? -9.742 5.008 -1.356 1 57.91 78 ALA B CA 1
ATOM 1490 C C . ALA B 1 78 ? -11.195 5.285 -1.726 1 57.91 78 ALA B C 1
ATOM 1492 O O . ALA B 1 78 ? -11.836 6.168 -1.146 1 57.91 78 ALA B O 1
ATOM 1493 N N . GLY B 1 79 ? -11.523 4.652 -2.797 1 53.97 79 GLY B N 1
ATOM 1494 C CA . GLY B 1 79 ? -12.93 4.762 -3.148 1 53.97 79 GLY B CA 1
ATOM 1495 C C . GLY B 1 79 ? -13.859 4.355 -2.02 1 53.97 79 GLY B C 1
ATOM 1496 O O . GLY B 1 79 ? -14.891 4.988 -1.803 1 53.97 79 GLY B O 1
ATOM 1497 N N . PHE B 1 80 ? -13.453 3.336 -1.501 1 48.28 80 PHE B N 1
ATOM 1498 C CA . PHE B 1 80 ? -14.227 2.889 -0.346 1 48.28 80 PHE B CA 1
ATOM 1499 C C . PHE B 1 80 ? -14.18 3.926 0.771 1 48.28 80 PHE B C 1
ATOM 1501 O O . PHE B 1 80 ? -15.195 4.219 1.399 1 48.28 80 PHE B O 1
ATOM 1508 N N . GLU B 1 81 ? -12.969 4.336 0.988 1 48.16 81 GLU B N 1
ATOM 1509 C CA . GLU B 1 81 ? -12.797 5.336 2.037 1 48.16 81 GLU B CA 1
ATOM 1510 C C . GLU B 1 81 ? -13.516 6.633 1.682 1 48.16 81 GLU B C 1
ATOM 1512 O O . GLU B 1 81 ? -14.047 7.312 2.561 1 48.16 81 GLU B O 1
ATOM 1517 N N . ARG B 1 82 ? -13.312 7.09 0.413 1 47.41 82 ARG B N 1
ATOM 1518 C CA . ARG B 1 82 ? -14.102 8.242 -0.014 1 47.41 82 ARG B CA 1
ATOM 1519 C C . ARG B 1 82 ? -15.578 8.047 0.317 1 47.41 82 ARG B C 1
ATOM 1521 O O . ARG B 1 82 ? -16.266 9 0.697 1 47.41 82 ARG B O 1
ATOM 1528 N N . LYS B 1 83 ? -16.031 6.902 -0.105 1 42.25 83 LYS B N 1
ATOM 1529 C CA . LYS B 1 83 ? -17.438 6.699 0.204 1 42.25 83 LYS B CA 1
ATOM 1530 C C . LYS B 1 83 ? -17.719 6.898 1.691 1 42.25 83 LYS B C 1
ATOM 1532 O O . LYS B 1 83 ? -18.766 7.402 2.072 1 42.25 83 LYS B O 1
ATOM 1537 N N . PHE B 1 84 ? -16.828 6.332 2.33 1 37.88 84 PHE B N 1
ATOM 1538 C CA . PHE B 1 84 ? -17.031 6.574 3.752 1 37.88 84 PHE B CA 1
ATOM 1539 C C . PHE B 1 84 ? -16.516 7.957 4.145 1 37.88 84 PHE B C 1
ATOM 1541 O O . PHE B 1 84 ? -17.031 8.57 5.082 1 37.88 84 PHE B O 1
ATOM 1548 N N . ASP B 1 85 ? -15.359 8.281 3.637 1 41.28 85 ASP B N 1
ATOM 1549 C CA . ASP B 1 85 ? -14.828 9.594 3.992 1 41.28 85 ASP B CA 1
ATOM 1550 C C . ASP B 1 85 ? -15.711 10.711 3.434 1 41.28 85 ASP B C 1
ATOM 1552 O O . ASP B 1 85 ? -15.461 11.891 3.695 1 41.28 85 ASP B O 1
ATOM 1556 N N . SER B 1 86 ? -16.375 10.445 2.344 1 38.62 86 SER B N 1
ATOM 1557 C CA . SER B 1 86 ? -17.375 11.492 2.168 1 38.62 86 SER B CA 1
ATOM 1558 C C . SER B 1 86 ? -17.875 12.016 3.514 1 38.62 86 SER B C 1
ATOM 1560 O O . SER B 1 86 ? -18.359 13.148 3.605 1 38.62 86 SER B O 1
ATOM 1562 N N . GLY B 1 87 ? -18.062 11.094 4.363 1 37.12 87 GLY B N 1
ATOM 1563 C CA . GLY B 1 87 ? -18.406 11.586 5.684 1 37.12 87 GLY B CA 1
ATOM 1564 C C . GLY B 1 87 ? -17.266 12.273 6.395 1 37.12 87 GLY B C 1
ATOM 1565 O O . GLY B 1 87 ? -17.391 12.695 7.543 1 37.12 87 GLY B O 1
ATOM 1566 N N . VAL B 1 88 ? -16.062 11.93 6.141 1 41.78 88 VAL B N 1
ATOM 1567 C CA . VAL B 1 88 ? -14.953 12.672 6.742 1 41.78 88 VAL B CA 1
ATOM 1568 C C . VAL B 1 88 ? -15.039 14.148 6.352 1 41.78 88 VAL B C 1
ATOM 1570 O O . VAL B 1 88 ? -14.438 15 7.004 1 41.78 88 VAL B O 1
ATOM 1573 N N . THR B 1 89 ? -15.43 14.391 5.184 1 40.25 89 THR B N 1
ATOM 1574 C CA . THR B 1 89 ? -15.836 15.781 5.023 1 40.25 89 THR B CA 1
ATOM 1575 C C . THR B 1 89 ? -16.703 16.234 6.199 1 40.25 89 THR B C 1
ATOM 1577 O O . THR B 1 89 ? -16.625 17.391 6.629 1 40.25 89 THR B O 1
ATOM 1580 N N . SER B 1 90 ? -17.875 15.508 6.262 1 37.16 90 SER B N 1
ATOM 1581 C CA . SER B 1 90 ? -18.938 16.047 7.105 1 37.16 90 SER B CA 1
ATOM 1582 C C . SER B 1 90 ? -18.594 15.898 8.586 1 37.16 90 SER B C 1
ATOM 1584 O O . SER B 1 90 ? -19.375 16.312 9.445 1 37.16 90 SER B O 1
ATOM 1586 N N . SER B 1 91 ? -17.859 14.711 8.898 1 43.06 91 SER B N 1
ATOM 1587 C CA . SER B 1 91 ? -17.859 14.82 10.359 1 43.06 91 SER B CA 1
ATOM 1588 C C . SER B 1 91 ? -17.062 16.031 10.82 1 43.06 91 SER B C 1
ATOM 1590 O O . SER B 1 91 ? -16.156 16.484 10.133 1 43.06 91 SER B O 1
ATOM 1592 N N . GLY B 1 92 ? -17.594 16.812 11.461 1 49.38 92 GLY B N 1
ATOM 1593 C CA . GLY B 1 92 ? -17.156 17.969 12.242 1 49.38 92 GLY B CA 1
ATOM 1594 C C . GLY B 1 92 ? -15.656 18 12.484 1 49.38 92 GLY B C 1
ATOM 1595 O O . GLY B 1 92 ? -15.164 18.844 13.227 1 49.38 92 GLY B O 1
ATOM 1596 N N . ARG B 1 93 ? -14.945 16.891 12.008 1 57.88 93 ARG B N 1
ATOM 1597 C CA . ARG B 1 93 ? -13.539 16.922 12.414 1 57.88 93 ARG B CA 1
ATOM 1598 C C . ARG B 1 93 ? -12.703 17.75 11.445 1 57.88 93 ARG B C 1
ATOM 1600 O O . ARG B 1 93 ? -12.953 17.734 10.242 1 57.88 93 ARG B O 1
ATOM 1607 N N . ASP B 1 94 ? -12.141 18.781 11.727 1 76.75 94 ASP B N 1
ATOM 1608 C CA . ASP B 1 94 ? -11.234 19.734 11.086 1 76.75 94 ASP B CA 1
ATOM 1609 C C . ASP B 1 94 ? -9.984 19.031 10.562 1 76.75 94 ASP B C 1
ATOM 1611 O O . ASP B 1 94 ? -8.883 19.266 11.078 1 76.75 94 ASP B O 1
ATOM 1615 N N . LEU B 1 95 ? -10.242 18.016 9.484 1 79.75 95 LEU B N 1
ATOM 1616 C CA . LEU B 1 95 ? -9.078 17.359 8.914 1 79.75 95 LEU B CA 1
ATOM 1617 C C . LEU B 1 95 ? -8.359 18.266 7.93 1 79.75 95 LEU B C 1
ATOM 1619 O O . LEU B 1 95 ? -8.953 18.719 6.945 1 79.75 95 LEU B O 1
ATOM 1623 N N . GLN B 1 96 ? -7.078 18.469 8.258 1 87.31 96 GLN B N 1
ATOM 1624 C CA . GLN B 1 96 ? -6.324 19.375 7.398 1 87.31 96 GLN B CA 1
ATOM 1625 C C . GLN B 1 96 ? -4.898 18.891 7.18 1 87.31 96 GLN B C 1
ATOM 1627 O O . GLN B 1 96 ? -4.102 19.547 6.504 1 87.31 96 GLN B O 1
ATOM 1632 N N . TYR B 1 97 ? -4.66 17.656 7.758 1 90.12 97 TYR B N 1
ATOM 1633 C CA . TYR B 1 97 ? -3.273 17.203 7.703 1 90.12 97 TYR B CA 1
ATOM 1634 C C . TYR B 1 97 ? -3.172 15.828 7.062 1 90.12 97 TYR B C 1
ATOM 1636 O O . TYR B 1 97 ? -4.023 14.969 7.293 1 90.12 97 TYR B O 1
ATOM 1644 N N . LEU B 1 98 ? -2.174 15.664 6.23 1 90.5 98 LEU B N 1
ATOM 1645 C CA . LEU B 1 98 ? -1.668 14.352 5.844 1 90.5 98 LEU B CA 1
ATOM 1646 C C . LEU B 1 98 ? -0.405 14 6.625 1 90.5 98 LEU B C 1
ATOM 1648 O O . LEU B 1 98 ? 0.573 14.75 6.598 1 90.5 98 LEU B O 1
ATOM 1652 N N . VAL B 1 99 ? -0.446 12.875 7.355 1 92.12 99 VAL B N 1
ATOM 1653 C CA . VAL B 1 99 ? 0.693 12.453 8.164 1 92.12 99 VAL B CA 1
ATOM 1654 C C . VAL B 1 99 ? 1.207 11.102 7.676 1 92.12 99 VAL B C 1
ATOM 1656 O O . VAL B 1 99 ? 0.43 10.156 7.508 1 92.12 99 VAL B O 1
ATOM 1659 N N . ALA B 1 100 ? 2.465 11.07 7.363 1 93.38 100 ALA B N 1
ATOM 1660 C CA . ALA B 1 100 ? 3.123 9.805 7.047 1 93.38 100 ALA B CA 1
ATOM 1661 C C . ALA B 1 100 ? 3.99 9.336 8.211 1 93.38 100 ALA B C 1
ATOM 1663 O O . ALA B 1 100 ? 4.668 10.141 8.852 1 93.38 100 ALA B O 1
ATOM 1664 N N . PHE B 1 101 ? 3.895 8.055 8.469 1 91.12 101 PHE B N 1
ATOM 1665 C CA . PHE B 1 101 ? 4.684 7.465 9.547 1 91.12 101 PHE B CA 1
ATOM 1666 C C . PHE B 1 101 ? 4.941 5.984 9.273 1 91.12 101 PHE B C 1
ATOM 1668 O O . PHE B 1 101 ? 4.348 5.406 8.359 1 91.12 101 PHE B O 1
ATOM 1675 N N . ASN B 1 102 ? 5.914 5.422 9.938 1 87.5 102 ASN B N 1
ATOM 1676 C CA . ASN B 1 102 ? 6.133 3.979 9.938 1 87.5 102 ASN B CA 1
ATOM 1677 C C . ASN B 1 102 ? 5.656 3.34 11.242 1 87.5 102 ASN B C 1
ATOM 1679 O O . ASN B 1 102 ? 6.199 3.615 12.312 1 87.5 102 ASN B O 1
ATOM 1683 N N . PRO B 1 103 ? 4.602 2.459 11.125 1 84.06 103 PRO B N 1
ATOM 1684 C CA . PRO B 1 103 ? 4.023 1.908 12.352 1 84.06 103 PRO B CA 1
ATOM 1685 C C . PRO B 1 103 ? 5.012 1.049 13.141 1 84.06 103 PRO B C 1
ATOM 1687 O O . PRO B 1 103 ? 4.785 0.761 14.312 1 84.06 103 PRO B O 1
ATOM 1690 N N . LYS B 1 104 ? 6.031 0.664 12.539 1 83.5 104 LYS B N 1
ATOM 1691 C CA . LYS B 1 104 ? 7.031 -0.168 13.203 1 83.5 104 LYS B CA 1
ATOM 1692 C C . LYS B 1 104 ? 8.023 0.687 13.992 1 83.5 104 LYS B C 1
ATOM 1694 O O . LYS B 1 104 ? 8.797 0.165 14.797 1 83.5 104 LYS B O 1
ATOM 1699 N N . ARG B 1 105 ? 7.988 1.893 13.695 1 89.25 105 ARG B N 1
ATOM 1700 C CA . ARG B 1 105 ? 8.969 2.781 14.312 1 89.25 105 ARG B CA 1
ATOM 1701 C C . ARG B 1 105 ? 8.32 3.682 15.352 1 89.25 105 ARG B C 1
ATOM 1703 O O . ARG B 1 105 ? 8.227 4.895 15.156 1 89.25 105 ARG B O 1
ATOM 1710 N N . VAL B 1 106 ? 7.977 3.062 16.406 1 89.56 106 VAL B N 1
ATOM 1711 C CA . VAL B 1 106 ? 7.359 3.75 17.531 1 89.56 106 VAL B CA 1
ATOM 1712 C C . VAL B 1 106 ? 8.43 4.504 18.328 1 89.56 106 VAL B C 1
ATOM 1714 O O . VAL B 1 106 ? 9.547 4.008 18.5 1 89.56 106 VAL B O 1
ATOM 1717 N N . ARG B 1 107 ? 8.023 5.699 18.688 1 89 107 ARG B N 1
ATOM 1718 C CA . ARG B 1 107 ? 8.953 6.441 19.531 1 89 107 ARG B CA 1
ATOM 1719 C C . ARG B 1 107 ? 9.195 5.711 20.844 1 89 107 ARG B C 1
ATOM 1721 O O . ARG B 1 107 ? 8.281 5.121 21.422 1 89 107 ARG B O 1
ATOM 1728 N N . PRO B 1 108 ? 10.523 5.574 21.266 1 78.12 108 PRO B N 1
ATOM 1729 C CA . PRO B 1 108 ? 10.844 4.949 22.547 1 78.12 108 PRO B CA 1
ATOM 1730 C C . PRO B 1 108 ? 10.141 5.633 23.719 1 78.12 108 PRO B C 1
ATOM 1732 O O . PRO B 1 108 ? 9.828 6.824 23.656 1 78.12 108 PRO B O 1
#

Organism: NCBI:txid1302689

Foldseek 3Di:
DPPPPLLVVLVVQLVVVVVQCVVVPPDLVDDDDDDDDDPVVVVVVPVVDPPDDDDDDDPVCVVVSVVSNVVVRVVVSVVVVCVVCVCVVVDPDPDDDDDDDDPVDDDD/DPPPPLLVVLVVQLVVVVVQCVVVPPDLVDDDDDDDDDPVVVVVVPVVDPPDDDDDDDPVCVVVSVVNNVVVRVVVSVVVVCVVCVCVVVDPDPDDDDDDDDPVDDDD

Radius of gyration: 18.32 Å; Cα contacts (8 Å, |Δi|>4): 271; chains: 2; bounding box: 37×54×47 Å

Solvent-accessible surface area (backbone atoms only — not comparable to full-atom values): 11976 Å² total; per-residue (Å²): 132,81,81,59,51,59,64,56,52,23,52,53,52,47,50,50,50,54,52,48,37,60,76,71,61,60,50,94,87,55,58,77,41,80,41,80,21,32,71,69,52,45,51,52,49,53,65,44,24,54,67,61,54,72,47,78,51,59,55,89,46,46,67,58,31,52,52,52,33,52,44,48,52,50,48,52,48,43,51,49,40,43,65,53,35,58,44,51,69,65,40,89,59,68,45,34,30,45,36,34,30,32,87,85,30,55,48,131,132,81,81,60,51,59,63,57,51,24,52,52,51,47,50,50,48,53,51,48,37,61,75,71,60,62,51,93,88,56,60,78,43,79,41,81,20,30,71,68,52,45,51,53,48,54,64,44,24,54,68,60,53,74,48,78,50,60,55,89,47,46,66,59,30,53,51,50,32,53,42,49,51,50,47,52,48,44,50,51,40,42,65,53,35,55,42,52,69,64,42,88,59,68,45,33,30,45,39,35,31,34,86,86,31,56,48,131

pLDDT: mean 77.73, std 17.1, range [31.39, 94.69]